Protein 1UXO (pdb70)

Organism: Bacillus subtilis (strain 168) (NCBI:txid224308)

Radius of gyration: 14.79 Å; Cα contacts (8 Å, |Δi|>4): 360; chains: 1; bounding box: 36×36×36 Å

Foldseek 3Di:
DAEEEEEEAAPDFCVWFQNVVLQVVCVVVVHHYYYDGPPSNDDDLVVLLVSVVVCLVVFAQRYEYEYADLVQLSVLVNLQPRDYPFAHLAYEYELHAQAAFVVPNNRVSRPDDGPLVSLLRRYVAYEYEYECQAPGRHPVRRVVVCVSNVHHYHYDDHCHRSTVVVVRNHDVVVNVSVVVSVVD

Structure (mmCIF, N/CA/C/O backbone):
data_1UXO
#
_entry.id   1UXO
#
_cell.length_a   36.128
_cell.length_b   53.971
_cell.length_c   93.151
_cell.angle_alpha   90.00
_cell.angle_beta   90.00
_cell.angle_gamma   90.00
#
_symmetry.space_group_name_H-M   'P 21 21 21'
#
loop_
_entity.id
_entity.type
_entity.pdbx_description
1 polymer 'Putative hydrolase YdeN'
2 water water
#
loop_
_atom_site.group_PDB
_atom_site.id
_atom_site.type_symbol
_atom_site.label_atom_id
_atom_site.label_alt_id
_atom_site.label_comp_id
_atom_site.label_asym_id
_atom_site.label_entity_id
_atom_site.label_seq_id
_atom_site.pdbx_PDB_ins_code
_atom_site.Cartn_x
_atom_site.Cartn_y
_atom_site.Cartn_z
_atom_site.occupancy
_atom_site.B_iso_or_equiv
_atom_site.auth_seq_id
_atom_site.auth_comp_id
_atom_site.auth_asym_id
_atom_site.auth_atom_id
_atom_site.pdbx_PDB_model_num
ATOM 1 N N . THR A 1 4 ? -6.320 12.997 3.283 1.00 22.20 2 THR A N 1
ATOM 2 C CA . THR A 1 4 ? -7.440 13.571 4.090 1.00 21.86 2 THR A CA 1
ATOM 3 C C . THR A 1 4 ? -7.018 15.001 4.576 1.00 20.67 2 THR A C 1
ATOM 4 O O . THR A 1 4 ? -5.950 15.209 5.188 1.00 20.21 2 THR A O 1
ATOM 8 N N . LYS A 1 5 ? -7.833 15.985 4.253 1.00 18.41 3 LYS A N 1
ATOM 9 C CA . LYS A 1 5 ? -7.575 17.332 4.755 1.00 17.44 3 LYS A CA 1
ATOM 10 C C . LYS A 1 5 ? -7.602 17.438 6.275 1.00 14.85 3 LYS A C 1
ATOM 11 O O . LYS A 1 5 ? -8.385 16.800 6.964 1.00 13.71 3 LYS A O 1
ATOM 17 N N . GLN A 1 6 ? -6.756 18.321 6.776 1.00 13.40 4 GLN A N 1
ATOM 18 C CA . GLN A 1 6 ? -6.672 18.617 8.168 1.00 12.31 4 GLN A CA 1
ATOM 19 C C . GLN A 1 6 ? -6.373 20.094 8.288 1.00 11.13 4 GLN A C 1
ATOM 20 O O . GLN A 1 6 ? -5.475 20.606 7.630 1.00 9.54 4 GLN A O 1
ATOM 26 N N . VAL A 1 7 ? -7.105 20.788 9.147 1.00 9.53 5 VAL A N 1
ATOM 27 C CA . VAL A 1 7 ? -6.859 22.211 9.334 1.00 10.22 5 VAL A CA 1
ATOM 28 C C . VAL A 1 7 ? -6.520 22.360 10.797 1.00 9.66 5 VAL A C 1
ATOM 29 O O . VAL A 1 7 ? -7.255 21.827 11.651 1.00 10.93 5 VAL A O 1
ATOM 33 N N . TYR A 1 8 ? -5.430 23.034 11.102 1.00 8.33 6 TYR A N 1
ATOM 34 C CA . TYR A 1 8 ? -5.091 23.375 12.487 1.00 8.61 6 TYR A CA 1
ATOM 35 C C . TYR A 1 8 ? -5.299 24.867 12.693 1.00 8.36 6 TYR A C 1
ATOM 36 O O . TYR A 1 8 ? -4.948 25.672 11.816 1.00 10.25 6 TYR A O 1
ATOM 45 N N . ILE A 1 9 ? -5.842 25.241 13.839 1.00 8.43 7 ILE A N 1
ATOM 46 C CA . ILE A 1 9 ? -6.123 26.642 14.147 1.00 8.20 7 ILE A CA 1
ATOM 47 C C . ILE A 1 9 ? -5.331 27.023 15.390 1.00 8.76 7 ILE A C 1
ATOM 48 O O . ILE A 1 9 ? -5.434 26.342 16.436 1.00 8.55 7 ILE A O 1
ATOM 53 N N . ILE A 1 10 ? -4.548 28.096 15.286 1.00 8.19 8 ILE A N 1
ATOM 54 C CA . ILE A 1 10 ? -3.613 28.492 16.360 1.00 9.13 8 ILE A CA 1
ATOM 55 C C . ILE A 1 10 ? -3.856 29.946 16.787 1.00 9.26 8 ILE A C 1
ATOM 56 O O . ILE A 1 10 ? -3.780 30.892 15.985 1.00 9.75 8 ILE A O 1
ATOM 61 N N . HIS A 1 11 ? -4.092 30.120 18.080 1.00 9.78 9 HIS A N 1
ATOM 62 C CA . HIS A 1 11 ? -4.457 31.399 18.673 1.00 9.31 9 HIS A CA 1
ATOM 63 C C . HIS A 1 11 ? -3.243 32.246 19.036 1.00 10.01 9 HIS A C 1
ATOM 64 O O . HIS A 1 11 ? -2.119 31.858 18.825 1.00 10.83 9 HIS A O 1
ATOM 71 N N . GLY A 1 12 ? -3.500 33.428 19.581 1.00 10.78 10 GLY A N 1
ATOM 72 C CA . GLY A 1 12 ? -2.462 34.389 19.945 1.00 10.78 10 GLY A CA 1
ATOM 73 C C . GLY A 1 12 ? -2.321 34.550 21.450 1.00 10.51 10 GLY A C 1
ATOM 74 O O . GLY A 1 12 ? -2.722 33.686 22.255 1.00 10.28 10 GLY A O 1
ATOM 75 N N . TYR A 1 13 ? -1.727 35.678 21.817 1.00 11.63 11 TYR A N 1
ATOM 76 C CA . TYR A 1 13 ? -1.558 36.122 23.216 1.00 10.93 11 TYR A CA 1
ATOM 77 C C . TYR A 1 13 ? -2.898 36.254 23.964 1.00 11.87 11 TYR A C 1
ATOM 78 O O . TYR A 1 13 ? -3.899 36.800 23.445 1.00 11.49 11 TYR A O 1
ATOM 87 N N . ARG A 1 14 ? -2.926 35.709 25.168 1.00 12.76 12 ARG A N 1
ATOM 88 C CA . ARG A 1 14 ? -4.040 35.827 26.063 1.00 14.84 12 ARG A CA 1
ATOM 89 C C . ARG A 1 14 ? -5.275 35.277 25.450 1.00 15.16 12 ARG A C 1
ATOM 90 O O . ARG A 1 14 ? -6.322 35.949 25.477 1.00 17.02 12 ARG A O 1
ATOM 98 N N . ALA A 1 15 ? -5.158 34.137 24.793 1.00 13.35 13 ALA A N 1
ATOM 99 C CA . ALA A 1 15 ? -6.303 33.500 24.218 1.00 12.10 13 ALA A CA 1
ATOM 100 C C . ALA A 1 15 ? -6.160 32.000 24.399 1.00 11.87 13 ALA A C 1
ATOM 101 O O . ALA A 1 15 ? -5.082 31.528 24.700 1.00 11.05 13 ALA A O 1
ATOM 103 N N . SER A 1 16 ? -7.259 31.281 24.161 1.00 11.82 14 SER A N 1
ATOM 104 C CA . SER A 1 16 ? -7.295 29.824 24.069 1.00 12.45 14 SER A CA 1
ATOM 105 C C . SER A 1 16 ? -8.309 29.406 23.012 1.00 12.27 14 SER A C 1
ATOM 106 O O . SER A 1 16 ? -8.948 30.244 22.345 1.00 11.84 14 SER A O 1
ATOM 109 N N . SER A 1 17 ? -8.484 28.097 22.883 1.00 11.91 15 SER A N 1
ATOM 110 C CA . SER A 1 17 ? -9.274 27.509 21.819 1.00 11.99 15 SER A CA 1
ATOM 111 C C . SER A 1 17 ? -10.737 27.897 21.891 1.00 12.49 15 SER A C 1
ATOM 112 O O . SER A 1 17 ? -11.467 27.722 20.916 1.00 12.81 15 SER A O 1
ATOM 115 N N . THR A 1 18 ? -11.188 28.464 23.019 1.00 13.09 16 THR A N 1
ATOM 116 C CA . THR A 1 18 ? -12.592 28.785 23.147 1.00 13.29 16 THR A CA 1
ATOM 117 C C . THR A 1 18 ? -12.915 30.220 22.747 1.00 12.81 16 THR A C 1
ATOM 118 O O . THR A 1 18 ? -14.108 30.588 22.698 1.00 13.26 16 THR A O 1
ATOM 122 N N . ASN A 1 19 ? -11.886 31.032 22.504 1.00 11.88 17 ASN A N 1
ATOM 123 C CA . ASN A 1 19 ? -12.040 32.467 22.255 1.00 11.83 17 ASN A CA 1
ATOM 124 C C . ASN A 1 19 ? -12.279 32.809 20.768 1.00 11.36 17 ASN A C 1
ATOM 125 O O . ASN A 1 19 ? -12.015 32.005 19.847 1.00 10.07 17 ASN A O 1
ATOM 130 N N . HIS A 1 20 ? -12.774 34.017 20.561 1.00 10.56 18 HIS A N 1
ATOM 131 C CA . HIS A 1 20 ? -12.831 34.647 19.236 1.00 9.94 18 HIS A CA 1
ATOM 132 C C . HIS A 1 20 ? -13.653 33.791 18.254 1.00 9.16 18 HIS A C 1
ATOM 133 O O . HIS A 1 20 ? -14.729 33.253 18.629 1.00 9.14 18 HIS A O 1
ATOM 140 N N . TRP A 1 21 ? -13.130 33.625 17.061 1.00 8.71 19 TRP A N 1
ATOM 141 C CA . TRP A 1 21 ? -13.821 32.974 15.935 1.00 8.52 19 TRP A CA 1
ATOM 142 C C . TRP A 1 21 ? -13.404 31.500 15.723 1.00 8.64 19 TRP A C 1
ATOM 143 O O . TRP A 1 21 ? -13.829 30.874 14.741 1.00 9.04 19 TRP A O 1
ATOM 154 N N . PHE A 1 22 ? -12.591 30.940 16.626 1.00 8.88 20 PHE A N 1
ATOM 155 C CA . PHE A 1 22 ? -12.022 29.606 16.393 1.00 9.01 20 PHE A CA 1
ATOM 156 C C . PHE A 1 22 ? -13.106 28.506 16.453 1.00 9.00 20 PHE A C 1
ATOM 157 O O . PHE A 1 22 ? -13.157 27.641 15.584 1.00 9.71 20 PHE A O 1
ATOM 165 N N . PRO A 1 23 ? -13.950 28.508 17.477 1.00 10.02 21 PRO A N 1
ATOM 166 C CA . PRO A 1 23 ? -15.032 27.521 17.522 1.00 10.17 21 PRO A CA 1
ATOM 167 C C . PRO A 1 23 ? -15.916 27.666 16.317 1.00 9.21 21 PRO A C 1
ATOM 168 O O . PRO A 1 23 ? -16.189 26.625 15.710 1.00 9.35 21 PRO A O 1
ATOM 172 N N . TRP A 1 24 ? -16.285 28.893 15.939 1.00 8.51 22 TRP A N 1
ATOM 173 C CA . TRP A 1 24 ? -17.117 29.050 14.720 1.00 8.73 22 TRP A CA 1
ATOM 174 C C . TRP A 1 24 ? -16.443 28.405 13.485 1.00 8.83 22 TRP A C 1
ATOM 175 O O . TRP A 1 24 ? -17.088 27.703 12.682 1.00 7.48 22 TRP A O 1
ATOM 186 N N . LEU A 1 25 ? -15.163 28.685 13.311 1.00 9.18 23 LEU A N 1
ATOM 187 C CA . LEU A 1 25 ? -14.470 28.174 12.114 1.00 9.69 23 LEU A CA 1
ATOM 188 C C . LEU A 1 25 ? -14.400 26.642 12.119 1.00 9.08 23 LEU A C 1
ATOM 189 O O . LEU A 1 25 ? -14.677 25.998 11.100 1.00 8.49 23 LEU A O 1
ATOM 194 N N . LYS A 1 26 ? -14.043 26.043 13.250 1.00 8.56 24 LYS A N 1
ATOM 195 C CA . LYS A 1 26 ? -14.042 24.592 13.362 1.00 9.15 24 LYS A CA 1
ATOM 196 C C . LYS A 1 26 ? -15.382 23.965 12.974 1.00 9.11 24 LYS A C 1
ATOM 197 O O . LYS A 1 26 ? -15.413 23.022 12.149 1.00 9.54 24 LYS A O 1
ATOM 203 N N . LYS A 1 27 ? -16.472 24.473 13.549 1.00 9.32 25 LYS A N 1
ATOM 204 C CA . LYS A 1 27 ? -17.817 23.964 13.272 1.00 9.34 25 LYS A CA 1
ATOM 205 C C . LYS A 1 27 ? -18.276 24.227 11.827 1.00 8.66 25 LYS A C 1
ATOM 206 O O . LYS A 1 27 ? -18.946 23.379 11.223 1.00 8.55 25 LYS A O 1
ATOM 212 N N . ARG A 1 28 ? -17.864 25.350 11.235 1.00 8.40 26 ARG A N 1
ATOM 213 C CA . ARG A 1 28 ? -18.237 2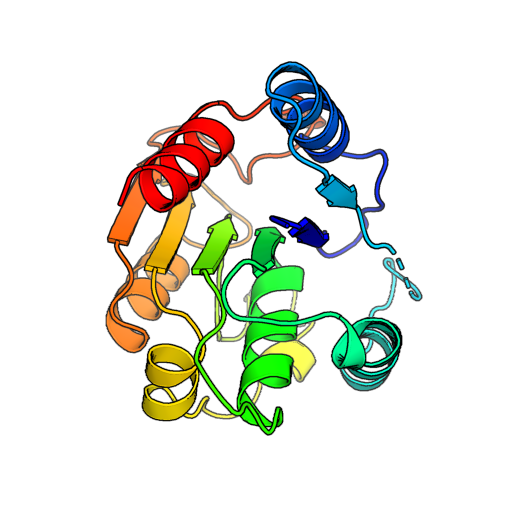5.666 9.848 1.00 8.34 26 ARG A CA 1
ATOM 214 C C . ARG A 1 28 ? -17.551 24.665 8.882 1.00 8.68 26 ARG A C 1
ATOM 215 O O . ARG A 1 28 ? -18.150 24.175 7.937 1.00 8.96 26 ARG A O 1
ATOM 223 N N . LEU A 1 29 ? -16.307 24.338 9.189 1.00 9.80 27 LEU A N 1
ATOM 224 C CA . LEU A 1 29 ? -15.560 23.347 8.436 1.00 9.59 27 LEU A CA 1
ATOM 225 C C . LEU A 1 29 ? -16.164 21.948 8.571 1.00 9.85 27 LEU A C 1
ATOM 226 O O . LEU A 1 29 ? -16.263 21.189 7.583 1.00 10.15 27 LEU A O 1
ATOM 231 N N . LEU A 1 30 ? -16.554 21.587 9.778 1.00 10.70 28 LEU A N 1
ATOM 232 C CA . LEU A 1 30 ? -17.217 20.321 10.052 1.00 11.87 28 LEU A CA 1
ATOM 233 C C . LEU A 1 30 ? -18.503 20.160 9.222 1.00 12.50 28 LEU A C 1
ATOM 234 O O . LEU A 1 30 ? -18.812 19.054 8.705 1.00 13.16 28 LEU A O 1
ATOM 239 N N . ALA A 1 31 ? -19.202 21.266 8.995 1.00 12.52 29 ALA A N 1
ATOM 240 C CA . ALA A 1 31 ? -20.415 21.245 8.152 1.00 13.36 29 ALA A CA 1
ATOM 241 C C . ALA A 1 31 ? -20.124 20.808 6.701 1.00 14.32 29 ALA A C 1
ATOM 242 O O . ALA A 1 31 ? -21.030 20.304 5.982 1.00 15.06 29 ALA A O 1
ATOM 244 N N . ASP A 1 32 ? -18.872 20.981 6.272 1.00 14.38 30 ASP A N 1
ATOM 245 C CA . ASP A 1 32 ? -18.398 20.460 4.996 1.00 15.18 30 ASP A CA 1
ATOM 246 C C . ASP A 1 32 ? -17.709 19.088 5.034 1.00 15.36 30 ASP A C 1
ATOM 247 O O . ASP A 1 32 ? -17.210 18.612 3.997 1.00 15.52 30 ASP A O 1
ATOM 252 N N . GLY A 1 33 ? -17.651 18.473 6.200 1.00 14.43 31 GLY A N 1
ATOM 253 C CA . GLY A 1 33 ? -16.917 17.237 6.384 1.00 15.03 31 GLY A CA 1
ATOM 254 C C . GLY A 1 33 ? -15.414 17.431 6.477 1.00 15.32 31 GLY A C 1
ATOM 255 O O . GLY A 1 33 ? -14.664 16.474 6.229 1.00 15.23 31 GLY A O 1
ATOM 256 N N . VAL A 1 34 ? -14.970 18.655 6.803 1.00 13.58 32 VAL A N 1
ATOM 257 C CA . VAL A 1 34 ? -13.534 18.933 6.960 1.00 13.88 32 VAL A CA 1
ATOM 258 C C . VAL A 1 34 ? -13.137 18.991 8.434 1.00 13.73 32 VAL A C 1
ATOM 259 O O . VAL A 1 34 ? -13.748 19.726 9.248 1.00 12.41 32 VAL A O 1
ATOM 263 N N . GLN A 1 35 ? -12.106 18.206 8.752 1.00 13.28 33 GLN A N 1
ATOM 264 C CA . GLN A 1 35 ? -11.603 18.052 10.088 1.00 13.80 33 GLN A CA 1
ATOM 265 C C . GLN A 1 35 ? -10.715 19.264 10.414 1.00 12.30 33 GLN A C 1
ATOM 266 O O . GLN A 1 35 ? -9.784 19.558 9.696 1.00 12.00 33 GLN A O 1
ATOM 272 N N . ALA A 1 36 ? -11.054 19.944 11.495 1.00 11.87 34 ALA A N 1
ATOM 273 C CA . ALA A 1 36 ? -10.308 21.094 12.035 1.00 11.28 34 ALA A CA 1
ATOM 274 C C . ALA A 1 36 ? -10.125 20.885 13.523 1.00 11.72 34 ALA A C 1
ATOM 275 O O . ALA A 1 36 ? -11.019 20.393 14.212 1.00 12.61 34 ALA A O 1
ATOM 277 N N . ASP A 1 37 ? -8.927 21.193 13.983 1.00 11.86 35 ASP A N 1
ATOM 278 C CA . ASP A 1 37 ? -8.540 21.107 15.395 1.00 12.36 35 ASP A CA 1
ATOM 279 C C . ASP A 1 37 ? -7.909 22.424 15.830 1.00 11.32 35 ASP A C 1
ATOM 280 O O . ASP A 1 37 ? -6.997 22.913 15.193 1.00 11.99 35 ASP A O 1
ATOM 285 N N . ILE A 1 38 ? -8.473 23.027 16.874 1.00 10.68 36 ILE A N 1
ATOM 286 C CA . ILE A 1 38 ? -7.944 24.212 17.464 1.00 9.62 36 ILE A CA 1
ATOM 287 C C . ILE A 1 38 ? -6.876 23.832 18.492 1.00 10.64 36 ILE A C 1
ATOM 288 O O . ILE A 1 38 ? -7.170 23.121 19.456 1.00 12.81 36 ILE A O 1
ATOM 293 N N . LEU A 1 39 ? -5.672 24.341 18.314 1.00 10.93 37 LEU A N 1
ATOM 294 C CA . LEU A 1 39 ? -4.560 23.975 19.173 1.00 11.79 37 LEU A CA 1
ATOM 295 C C . LEU A 1 39 ? -4.381 25.015 20.248 1.00 13.11 37 LEU A C 1
ATOM 296 O O . LEU A 1 39 ? -4.197 26.216 19.925 1.00 18.97 37 LEU A O 1
ATOM 301 N N . ASN A 1 40 ? -4.232 24.585 21.479 1.00 10.40 38 ASN A N 1
ATOM 302 C CA . ASN A 1 40 ? -3.892 25.482 22.555 1.00 10.48 38 ASN A CA 1
ATOM 303 C C . ASN A 1 40 ? -2.392 25.529 22.739 1.00 11.34 38 ASN A C 1
ATOM 304 O O . ASN A 1 40 ? -1.704 24.495 22.645 1.00 11.20 38 ASN A O 1
ATOM 317 N N . PRO A 1 42 ? 0.918 26.689 25.332 1.00 12.93 40 PRO A N 1
ATOM 318 C CA . PRO A 1 42 ? 1.190 26.833 26.774 1.00 1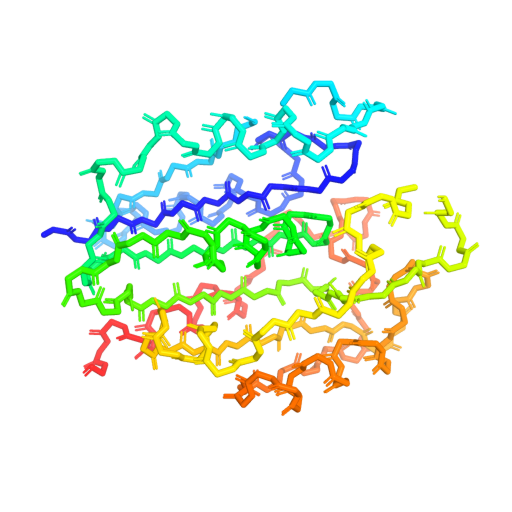4.06 40 PRO A CA 1
ATOM 319 C C . PRO A 1 42 ? 1.341 28.279 27.227 1.00 14.60 40 PRO A C 1
ATOM 320 O O . PRO A 1 42 ? 1.880 29.111 26.545 1.00 13.49 40 PRO A O 1
ATOM 324 N N . ASN A 1 43 ? 0.884 28.517 28.448 1.00 14.73 41 ASN A N 1
ATOM 325 C CA . ASN A 1 43 ? 1.067 29.768 29.143 1.00 15.23 41 ASN A CA 1
ATOM 326 C C . ASN A 1 43 ? 0.698 30.975 28.285 1.00 14.09 41 ASN A C 1
ATOM 327 O O . ASN A 1 43 ? 1.536 31.797 28.010 1.00 13.94 41 ASN A O 1
ATOM 335 N N . PRO A 1 44 ? -0.555 31.072 27.831 1.00 13.32 42 PRO A N 1
ATOM 336 C CA . PRO A 1 44 ? -0.948 32.143 26.910 1.00 13.61 42 PRO A CA 1
ATOM 337 C C . PRO A 1 44 ? -0.816 33.549 27.543 1.00 14.88 42 PRO A C 1
ATOM 338 O O . PRO A 1 44 ? -0.695 34.533 26.818 1.00 13.99 42 PRO A O 1
ATOM 342 N N . LEU A 1 45 ? -0.778 33.648 28.874 1.00 15.67 43 LEU A N 1
ATOM 343 C CA . LEU A 1 45 ? -0.534 34.977 29.502 1.00 17.97 43 LEU A CA 1
ATOM 344 C C . LEU A 1 45 ? 0.932 35.429 29.568 1.00 17.52 43 LEU A C 1
ATOM 345 O O . LEU A 1 45 ? 1.203 36.632 29.711 1.00 17.69 43 LEU A O 1
ATOM 350 N N . GLN A 1 46 ? 1.864 34.484 29.488 1.00 17.24 44 GLN A N 1
ATOM 351 C CA . GLN A 1 46 ? 3.301 34.766 29.419 1.00 18.33 44 GLN A CA 1
ATOM 352 C C . GLN A 1 46 ? 3.962 33.801 28.455 1.00 16.91 44 GLN A C 1
ATOM 353 O O . GLN A 1 46 ? 4.734 32.879 28.828 1.00 15.77 44 GLN A O 1
ATOM 359 N N . PRO A 1 47 ? 3.653 33.975 27.188 1.00 15.13 45 PRO A N 1
ATOM 360 C CA . PRO A 1 47 ? 4.104 33.009 26.194 1.00 15.37 45 PRO A CA 1
ATOM 361 C C . PRO A 1 47 ? 5.599 33.083 25.889 1.00 14.71 45 PRO A C 1
ATOM 362 O O . PRO A 1 47 ? 6.165 34.158 25.913 1.00 13.43 45 PRO A O 1
ATOM 366 N N . ARG A 1 48 ? 6.175 31.928 25.586 1.00 14.12 46 ARG A N 1
ATOM 367 C CA . ARG A 1 48 ? 7.604 31.748 25.311 1.00 14.56 46 ARG A CA 1
ATOM 368 C C . ARG A 1 48 ? 7.659 30.984 24.005 1.00 13.38 46 ARG A C 1
ATOM 369 O O . ARG A 1 48 ? 7.009 29.977 23.868 1.00 12.74 46 ARG A O 1
ATOM 377 N N . LEU A 1 49 ? 8.408 31.525 23.056 1.00 12.86 47 LEU A N 1
ATOM 378 C CA . LEU A 1 49 ? 8.531 30.938 21.721 1.00 13.03 47 LEU A CA 1
ATOM 379 C C . LEU A 1 49 ? 8.945 29.491 21.749 1.00 12.59 47 LEU A C 1
ATOM 380 O O . LEU A 1 49 ? 8.363 28.666 21.018 1.00 11.67 47 LEU A O 1
ATOM 385 N N . GLU A 1 50 ? 9.981 29.171 22.526 1.00 13.37 48 GLU A N 1
ATOM 386 C CA . GLU A 1 50 ? 10.439 27.771 22.538 1.00 14.77 48 GLU A CA 1
ATOM 387 C C . GLU A 1 50 ? 9.358 26.783 22.973 1.00 13.20 48 GLU A C 1
ATOM 388 O O . GLU A 1 50 ? 9.262 25.740 22.420 1.00 12.59 48 GLU A O 1
ATOM 394 N N . ASP A 1 51 ? 8.519 27.168 23.925 1.00 12.51 49 ASP A N 1
ATOM 395 C CA . ASP A 1 51 ? 7.441 26.293 24.394 1.00 12.24 49 ASP A CA 1
ATOM 396 C C . ASP A 1 51 ? 6.319 26.206 23.352 1.00 10.95 49 ASP A C 1
ATOM 397 O O . ASP A 1 51 ? 5.783 25.162 23.148 1.00 9.72 49 ASP A O 1
ATOM 402 N N . TRP A 1 52 ? 6.018 27.303 22.654 1.00 9.39 50 TRP A N 1
ATOM 403 C CA . TRP A 1 52 ? 5.006 27.262 21.591 1.00 9.10 50 TRP A CA 1
ATOM 404 C C . TRP A 1 52 ? 5.527 26.322 20.447 1.00 8.94 50 TRP A C 1
ATOM 405 O O . TRP A 1 52 ? 4.751 25.464 19.916 1.00 8.80 50 TRP A O 1
ATOM 416 N N . LEU A 1 53 ? 6.799 26.485 20.050 1.00 9.51 51 LEU A N 1
ATOM 417 C CA . LEU A 1 53 ? 7.379 25.583 19.046 1.00 10.14 51 LEU A CA 1
ATOM 418 C C . LEU A 1 53 ? 7.385 24.106 19.466 1.00 10.30 51 LEU A C 1
ATOM 419 O O . LEU A 1 53 ? 7.096 23.233 18.648 1.00 9.81 51 LEU A O 1
ATOM 424 N N . ASP A 1 54 ? 7.701 23.838 20.719 1.00 11.39 52 ASP A N 1
ATOM 425 C CA . ASP A 1 54 ? 7.649 22.447 21.260 1.00 11.87 52 ASP A CA 1
ATOM 426 C C . ASP A 1 54 ? 6.232 21.882 21.198 1.00 11.72 52 ASP A C 1
ATOM 427 O O . ASP A 1 54 ? 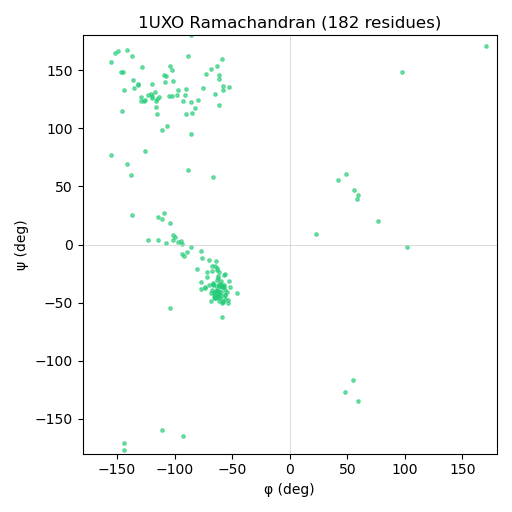6.052 20.747 20.813 1.00 11.90 52 ASP A O 1
ATOM 432 N N . THR A 1 55 ? 5.203 22.690 21.504 1.00 10.23 53 THR A N 1
ATOM 433 C CA . THR A 1 55 ? 3.832 22.232 21.355 1.00 10.33 53 THR A CA 1
ATOM 434 C C . THR A 1 55 ? 3.479 21.950 19.906 1.00 10.46 53 THR A C 1
ATOM 435 O O . THR A 1 55 ? 2.890 20.899 19.581 1.00 10.51 53 THR A O 1
ATOM 439 N N . LEU A 1 56 ? 3.833 22.860 18.988 1.00 9.77 54 LEU A N 1
ATOM 440 C CA . LEU A 1 56 ? 3.545 22.571 17.606 1.00 10.39 54 LEU A CA 1
ATOM 441 C C . LEU A 1 56 ? 4.204 21.247 17.140 1.00 10.58 54 LEU A C 1
ATOM 442 O O . LEU A 1 56 ? 3.652 20.509 16.326 1.00 9.88 54 LEU A O 1
ATOM 447 N N . SER A 1 57 ? 5.403 20.977 17.643 1.00 11.72 55 SER A N 1
ATOM 448 C CA . SER A 1 57 ? 6.163 19.814 17.232 1.00 12.79 55 SER A CA 1
ATOM 449 C C . SER A 1 57 ? 5.462 18.501 17.639 1.00 12.96 55 SER A C 1
ATOM 450 O O . SER A 1 57 ? 5.699 17.478 17.005 1.00 13.26 55 SER A O 1
ATOM 454 N N . LEU A 1 58 ? 4.525 18.560 18.583 1.00 12.75 56 LEU A N 1
ATOM 455 C CA . LEU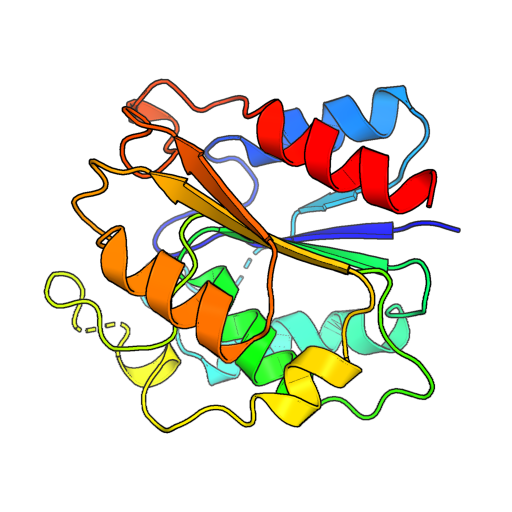 A 1 58 ? 3.732 17.371 18.977 1.00 13.10 56 LEU A CA 1
ATOM 456 C C . LEU A 1 58 ? 2.880 16.845 17.828 1.00 14.30 56 LEU A C 1
ATOM 457 O O . LEU A 1 58 ? 2.493 15.672 17.861 1.00 14.35 56 LEU A O 1
ATOM 462 N N . TYR A 1 59 ? 2.608 17.727 16.842 1.00 14.37 57 TYR A N 1
ATOM 463 C CA . TYR A 1 59 ? 1.729 17.468 15.696 1.00 14.94 57 TYR A CA 1
ATOM 464 C C . TYR A 1 59 ? 2.491 17.285 14.368 1.00 16.19 57 TYR A C 1
ATOM 465 O O . TYR A 1 59 ? 1.905 17.057 13.329 1.00 14.42 57 TYR A O 1
ATOM 474 N N . GLN A 1 60 ? 3.810 17.360 14.452 1.00 17.84 58 GLN A N 1
ATOM 475 C CA . GLN A 1 60 ? 4.674 17.525 13.309 1.00 20.60 58 GLN A CA 1
ATOM 476 C C . GLN A 1 60 ? 4.534 16.351 12.331 1.00 21.28 58 GLN A C 1
ATOM 477 O O . GLN A 1 60 ? 4.553 16.506 11.087 1.00 19.99 58 GLN A O 1
ATOM 487 N N . HIS A 1 61 ? 4.337 15.177 12.894 1.00 22.99 59 HIS A N 1
ATOM 488 C CA . HIS A 1 61 ? 4.237 13.953 12.081 1.00 24.42 59 HIS A CA 1
ATOM 489 C C . HIS A 1 61 ? 2.947 13.889 11.267 1.00 23.83 59 HIS A C 1
ATOM 490 O O . HIS A 1 61 ? 2.823 13.065 10.367 1.00 24.19 59 HIS A O 1
ATOM 497 N N . THR A 1 62 ? 1.964 14.750 11.569 1.00 22.29 60 THR A N 1
ATOM 498 C CA . THR A 1 62 ? 0.695 14.772 10.846 1.00 21.55 60 THR A CA 1
ATOM 499 C C . THR A 1 62 ? 0.667 15.779 9.687 1.00 21.56 60 THR A C 1
ATOM 500 O O . THR A 1 62 ? -0.351 15.904 9.033 1.00 23.72 60 THR A O 1
ATOM 504 N N . LEU A 1 63 ? 1.744 16.515 9.441 1.00 20.05 61 LEU A N 1
ATOM 505 C CA . LEU A 1 63 ? 1.672 17.637 8.519 1.00 20.06 61 LEU A CA 1
ATOM 506 C C . LEU A 1 63 ? 2.048 17.174 7.144 1.00 20.31 61 LEU A C 1
ATOM 507 O O . LEU A 1 63 ? 3.153 16.657 6.945 1.00 22.39 61 LEU A O 1
ATOM 512 N N . HIS A 1 64 ? 1.159 17.392 6.190 1.00 18.84 62 HIS A N 1
ATOM 513 C CA . HIS A 1 64 ? 1.336 16.876 4.870 1.00 18.95 62 HIS A CA 1
ATOM 514 C C . HIS A 1 64 ? 0.795 17.910 3.872 1.00 17.28 62 HIS A C 1
ATOM 515 O O . HIS A 1 64 ? 0.398 19.009 4.267 1.00 14.10 62 HIS A O 1
ATOM 522 N N . GLU A 1 65 ? 0.709 17.514 2.592 1.00 16.35 63 GLU A N 1
ATOM 523 C CA . GLU A 1 65 ? 0.297 18.362 1.479 1.00 15.72 63 GLU A CA 1
ATOM 524 C C . GLU A 1 65 ? -1.169 18.762 1.556 1.00 14.17 63 GLU A C 1
ATOM 525 O O . GLU A 1 65 ? -1.594 19.669 0.874 1.00 13.91 63 GLU A O 1
ATOM 536 N N . ASN A 1 66 ? -1.958 18.040 2.337 1.00 13.13 64 ASN A N 1
ATOM 537 C CA . ASN A 1 66 ? -3.351 18.452 2.571 1.00 14.84 64 ASN A CA 1
ATOM 538 C C . ASN A 1 66 ? -3.614 18.978 3.995 1.00 13.53 64 ASN A C 1
ATOM 539 O O . ASN A 1 66 ? -4.764 18.971 4.472 1.00 14.13 64 ASN A O 1
ATOM 544 N N . THR A 1 67 ? -2.563 19.510 4.615 1.00 11.26 65 THR A N 1
ATOM 545 C CA . THR A 1 67 ? -2.670 20.200 5.915 1.00 11.87 65 THR A CA 1
ATOM 546 C C . THR A 1 67 ? -2.647 21.683 5.716 1.00 11.13 65 THR A C 1
ATOM 547 O O . THR A 1 67 ? -1.820 22.204 4.936 1.00 9.56 65 THR A O 1
ATOM 551 N N . TYR A 1 68 ? -3.481 22.383 6.503 1.00 10.43 66 TYR A N 1
ATOM 552 C CA . TYR A 1 68 ? -3.589 23.834 6.430 1.00 10.56 66 TYR A CA 1
ATOM 553 C C . TYR A 1 68 ? -3.525 24.434 7.806 1.00 9.58 66 TYR A C 1
ATOM 554 O O . TYR A 1 68 ? -4.118 23.904 8.759 1.00 10.85 66 TYR A O 1
ATOM 563 N N . LEU A 1 69 ? -2.784 25.514 7.942 1.00 9.22 67 LEU A N 1
ATOM 564 C CA . LEU A 1 69 ? -2.621 26.173 9.223 1.00 8.97 67 LEU A CA 1
ATOM 565 C C . LEU A 1 69 ? -3.238 27.577 9.168 1.00 9.57 67 LEU A C 1
ATOM 566 O O . LEU A 1 69 ? -2.872 28.399 8.312 1.00 10.43 67 LEU A O 1
ATOM 571 N N . VAL A 1 70 ? -4.134 27.850 10.095 1.00 8.09 68 VAL A N 1
ATOM 572 C CA . VAL A 1 70 ? -4.776 29.141 10.244 1.00 8.20 68 VAL A CA 1
ATOM 573 C C . VAL A 1 70 ? -4.335 29.665 11.602 1.00 8.15 68 VAL A C 1
ATOM 574 O O . VAL A 1 70 ? -4.569 29.029 12.619 1.00 8.04 68 VAL A O 1
ATOM 578 N N . ALA A 1 71 ? -3.737 30.830 11.620 1.00 7.98 69 ALA A N 1
ATOM 579 C CA . ALA A 1 71 ? -3.216 31.395 12.863 1.00 7.47 69 ALA A CA 1
ATOM 580 C C . ALA A 1 71 ? -3.717 32.800 13.063 1.00 8.33 69 ALA A C 1
ATOM 581 O O . ALA A 1 71 ? -4.007 33.495 12.074 1.00 7.47 69 ALA A O 1
ATOM 583 N N . HIS A 1 72 ? -3.795 33.209 14.346 1.00 7.81 70 HIS A N 1
ATOM 584 C CA . HIS A 1 72 ? -4.188 34.527 14.707 1.00 8.90 70 HIS A CA 1
ATOM 585 C C . HIS A 1 72 ? -3.114 35.213 15.549 1.00 8.06 70 HIS A C 1
ATOM 586 O O . HIS A 1 72 ? -2.568 34.631 16.507 1.00 8.29 70 HIS A O 1
ATOM 593 N N . SER A 1 73 ? -2.763 36.406 15.104 1.00 7.72 71 SER A N 1
ATOM 594 C CA . SER A 1 73 ? -1.889 37.319 15.829 1.00 9.06 71 SER A CA 1
ATOM 595 C C . SER A 1 73 ? -0.544 36.646 16.182 1.00 8.79 71 SER A C 1
ATOM 596 O O . SER A 1 73 ? 0.182 36.193 15.256 1.00 8.67 71 SER A O 1
ATOM 599 N N . LEU A 1 74 ? -0.244 36.487 17.475 1.00 7.91 72 LEU A N 1
ATOM 600 C CA . LEU A 1 74 ? 1.041 35.845 17.901 1.00 7.94 72 LEU A CA 1
ATOM 601 C C . LEU A 1 74 ? 1.255 34.446 17.363 1.00 7.13 72 LEU A C 1
ATOM 602 O O . LEU A 1 74 ? 2.402 34.021 17.141 1.00 6.70 72 LEU A O 1
ATOM 607 N N . GLY A 1 75 ? 0.181 33.723 17.065 1.00 7.31 73 GLY A N 1
ATOM 608 C CA . GLY A 1 75 ? 0.343 32.408 16.453 1.00 7.56 73 GLY A CA 1
ATOM 609 C C . GLY A 1 75 ? 1.019 32.448 15.103 1.00 7.82 73 GLY A C 1
ATOM 610 O O . GLY A 1 75 ? 1.595 31.457 14.658 1.00 8.71 73 GLY A O 1
ATOM 611 N N . CYS A 1 76 ? 0.865 33.574 14.421 1.00 7.45 74 CYS A N 1
ATOM 612 C CA . CYS A 1 76 ? 1.503 33.795 13.116 1.00 7.78 74 CYS A CA 1
ATOM 613 C C . CYS A 1 76 ? 3.036 33.688 13.141 1.00 7.49 74 CYS A C 1
ATOM 614 O O . CYS A 1 76 ? 3.571 32.808 12.435 1.00 6.61 74 CYS A O 1
ATOM 617 N N . PRO A 1 77 ? 3.755 34.547 13.887 1.00 8.17 75 PRO A N 1
ATOM 618 C CA . PRO A 1 77 ? 5.207 34.414 13.903 1.00 8.17 75 PRO A CA 1
ATOM 619 C C . PRO A 1 77 ? 5.652 33.073 14.476 1.00 8.38 75 PRO A 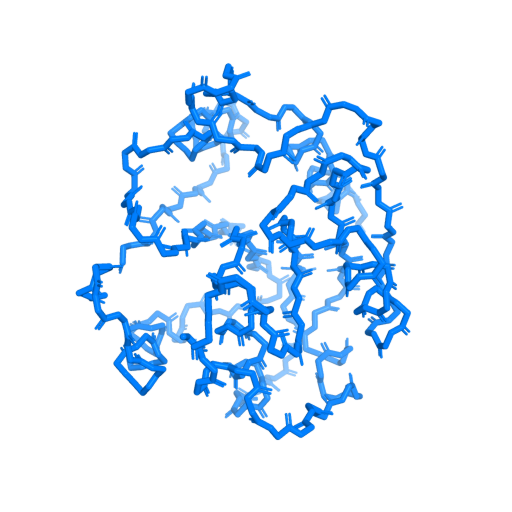C 1
ATOM 620 O O . PRO A 1 77 ? 6.683 32.523 14.082 1.00 8.66 75 PRO A O 1
ATOM 624 N N . ALA A 1 78 ? 4.853 32.507 15.363 1.00 8.52 76 ALA A N 1
ATOM 625 C CA . ALA A 1 78 ? 5.149 31.200 15.858 1.00 8.88 76 ALA A CA 1
ATOM 626 C C . ALA A 1 78 ? 5.159 30.122 14.778 1.00 8.43 76 ALA A C 1
ATOM 627 O O . ALA A 1 78 ? 6.130 29.377 14.650 1.00 8.20 76 ALA A O 1
ATOM 629 N N . ILE A 1 79 ? 4.134 30.088 13.960 1.00 8.57 77 ILE A N 1
ATOM 630 C CA . ILE A 1 79 ? 4.115 29.056 12.918 1.00 9.78 77 ILE A CA 1
ATOM 631 C C . ILE A 1 79 ? 5.171 29.396 11.827 1.00 9.56 77 ILE A C 1
ATOM 632 O O . ILE A 1 79 ? 5.702 28.494 11.213 1.00 9.67 77 ILE A O 1
ATOM 637 N N . LEU A 1 80 ? 5.503 30.680 11.620 1.00 9.25 78 LEU A N 1
ATOM 638 C CA . LEU A 1 80 ? 6.575 31.040 10.670 1.00 10.74 78 LEU A CA 1
ATOM 639 C C . LEU A 1 80 ? 7.934 30.477 11.147 1.00 10.63 78 LEU A C 1
ATOM 640 O O . LEU A 1 80 ? 8.718 29.882 10.358 1.00 10.87 78 LEU A O 1
ATOM 645 N N . ARG A 1 81 ? 8.220 30.641 12.429 1.00 10.21 79 ARG A N 1
ATOM 646 C CA . ARG A 1 81 ? 9.430 30.061 12.985 1.00 9.19 79 ARG A CA 1
ATOM 647 C C . ARG A 1 81 ? 9.415 28.548 12.908 1.00 9.17 79 ARG A C 1
ATOM 648 O O . ARG A 1 81 ? 10.449 27.923 12.668 1.00 9.14 79 ARG A O 1
ATOM 656 N N . PHE A 1 82 ? 8.257 27.947 13.169 1.00 9.00 80 PHE A N 1
ATOM 657 C CA . PHE A 1 82 ? 8.085 26.500 13.052 1.00 9.69 80 PHE A CA 1
ATOM 658 C C . PHE A 1 82 ? 8.404 26.010 11.662 1.00 10.08 80 PHE A C 1
ATOM 659 O O . PHE A 1 82 ? 9.153 25.023 11.484 1.00 10.17 80 PHE A O 1
ATOM 667 N N . LEU A 1 83 ? 7.854 26.660 10.640 1.00 10.24 81 LEU A N 1
ATOM 668 C CA . LEU A 1 83 ? 8.089 26.219 9.254 1.00 11.02 81 LEU A CA 1
ATOM 669 C C . LEU A 1 83 ? 9.529 26.401 8.864 1.00 11.70 81 LEU A C 1
ATOM 670 O O . LEU A 1 83 ? 10.041 25.602 8.078 1.00 10.26 81 LEU A O 1
ATOM 675 N N . GLU A 1 84 ? 10.212 27.431 9.390 1.00 12.19 82 GLU A N 1
ATOM 676 C CA . GLU A 1 84 ? 11.634 27.612 9.047 1.00 14.04 82 GLU A CA 1
ATOM 677 C C . GLU A 1 84 ? 12.457 26.408 9.390 1.00 13.75 82 GLU A C 1
ATOM 678 O O . GLU A 1 84 ? 13.392 26.087 8.671 1.00 13.88 82 GLU A O 1
ATOM 684 N N . HIS A 1 85 ? 12.139 25.750 10.497 1.00 13.40 83 HIS A N 1
ATOM 685 C CA . HIS A 1 85 ? 12.961 24.650 10.969 1.00 14.40 83 HIS A CA 1
ATOM 686 C C . HIS A 1 85 ? 12.390 23.254 10.650 1.00 14.27 83 HIS A C 1
ATOM 687 O O . HIS A 1 85 ? 12.945 22.260 11.063 1.00 14.24 83 HIS A O 1
ATOM 694 N N . LEU A 1 86 ? 11.326 23.208 9.849 1.00 14.68 84 LEU A N 1
ATOM 695 C CA . LEU A 1 86 ? 10.671 21.944 9.523 1.00 15.57 84 LEU A CA 1
ATOM 696 C C . LEU A 1 86 ? 11.264 21.325 8.252 1.00 14.96 84 LEU A C 1
ATOM 697 O O . LEU A 1 86 ? 11.370 21.978 7.225 1.00 12.87 84 LEU A O 1
ATOM 702 N N . GLN A 1 87 ? 11.656 20.055 8.335 1.00 17.15 85 GLN A N 1
ATOM 703 C CA . GLN A 1 87 ? 12.067 19.284 7.167 1.00 19.46 85 GLN A CA 1
ATOM 704 C C . GLN A 1 87 ? 10.822 18.708 6.538 1.00 20.24 85 GLN A C 1
ATOM 705 O O . GLN A 1 87 ? 10.127 17.877 7.159 1.00 22.17 85 GLN A O 1
ATOM 711 N N . LEU A 1 88 ? 10.500 19.168 5.348 1.00 19.43 86 LEU A N 1
ATOM 712 C CA . LEU A 1 88 ? 9.266 18.758 4.675 1.00 19.88 86 LEU A CA 1
ATOM 713 C C . LEU A 1 88 ? 9.603 18.094 3.369 1.00 20.48 86 LEU A C 1
ATOM 714 O O . LEU A 1 88 ? 10.472 18.566 2.629 1.00 20.47 86 LEU A O 1
ATOM 719 N N . ARG A 1 89 ? 8.912 17.006 3.075 1.00 21.33 87 ARG A N 1
ATOM 720 C CA . ARG A 1 89 ? 9.078 16.309 1.797 1.00 22.81 87 ARG A CA 1
ATOM 721 C C . ARG A 1 89 ? 8.357 17.076 0.696 1.00 22.99 87 ARG A C 1
ATOM 722 O O . ARG A 1 89 ? 8.734 17.049 -0.477 1.00 24.15 87 ARG A O 1
ATOM 730 N N . ALA A 1 90 ? 7.262 17.730 1.083 1.00 21.87 88 ALA A N 1
ATOM 731 C CA . ALA A 1 90 ? 6.572 18.632 0.180 1.00 20.52 88 ALA A CA 1
ATOM 732 C C . ALA A 1 90 ? 5.853 19.732 1.006 1.00 18.66 88 ALA A C 1
ATOM 733 O O . ALA A 1 90 ? 5.638 19.593 2.205 1.00 18.35 88 ALA A O 1
ATOM 735 N N . ALA A 1 91 ? 5.458 20.777 0.305 1.00 16.91 89 ALA A N 1
ATOM 736 C CA . ALA A 1 91 ? 4.826 21.954 0.919 1.00 15.51 89 ALA A CA 1
ATOM 737 C C . ALA A 1 91 ? 3.525 21.509 1.587 1.00 14.77 89 ALA A C 1
ATOM 738 O O . ALA A 1 91 ? 2.833 20.615 1.102 1.00 15.08 89 ALA A O 1
ATOM 740 N N . LEU A 1 92 ? 3.224 22.095 2.739 1.00 12.89 90 LEU A N 1
ATOM 741 C CA . LEU A 1 92 ? 1.872 22.060 3.266 1.00 12.21 90 LEU A CA 1
ATOM 742 C C . LEU A 1 92 ? 0.857 22.671 2.318 1.00 10.74 90 LEU A C 1
ATOM 743 O O . LEU A 1 92 ? 1.189 23.427 1.409 1.00 10.56 90 LEU A O 1
ATOM 748 N N . GLY A 1 93 ? -0.412 22.315 2.508 1.00 10.48 91 GLY A N 1
ATOM 749 C CA . GLY A 1 93 ? -1.479 22.836 1.695 1.00 10.10 91 GLY A CA 1
ATOM 750 C C . GLY A 1 93 ? -1.534 24.357 1.714 1.00 10.82 91 GLY A C 1
ATOM 751 O O . GLY A 1 93 ? -1.693 24.981 0.682 1.00 10.96 91 GLY A O 1
ATOM 752 N N . GLY A 1 94 ? -1.380 24.952 2.902 1.00 11.31 92 GLY A N 1
ATOM 753 C CA . GLY A 1 94 ? -1.393 26.393 2.987 1.00 11.63 92 GLY A CA 1
ATOM 754 C C . GLY A 1 94 ? -1.440 26.929 4.375 1.00 10.82 92 GLY A C 1
ATOM 755 O O . GLY A 1 94 ? -1.608 26.181 5.356 1.00 11.91 92 GLY A O 1
ATOM 756 N N . ILE A 1 95 ? -1.264 28.245 4.446 1.00 10.75 93 ILE A N 1
ATOM 757 C CA . ILE A 1 95 ? -1.314 29.011 5.696 1.00 9.64 93 ILE A CA 1
ATOM 758 C C . ILE A 1 95 ? -2.126 30.286 5.496 1.00 9.15 93 ILE A C 1
ATOM 759 O O . ILE A 1 95 ? -2.127 30.924 4.406 1.00 8.95 93 ILE A O 1
ATOM 764 N N . ILE A 1 96 ? -2.888 30.627 6.521 1.00 8.51 94 ILE A N 1
ATOM 765 C CA . ILE A 1 96 ? -3.591 31.872 6.564 1.00 8.65 94 ILE A CA 1
ATOM 766 C C . ILE A 1 96 ? -3.223 32.555 7.869 1.00 8.17 94 ILE A C 1
ATOM 767 O O . ILE A 1 96 ? -3.388 31.975 8.949 1.00 9.40 94 ILE A O 1
ATOM 772 N N . LEU A 1 97 ? -2.708 33.757 7.755 1.00 8.24 95 LEU A N 1
ATOM 773 C CA . LEU A 1 97 ? -2.186 34.500 8.900 1.00 8.12 95 LEU A CA 1
ATOM 774 C C . LEU A 1 97 ? -3.089 35.667 9.169 1.00 8.61 95 LEU A C 1
ATOM 775 O O . LEU A 1 97 ? -2.985 36.707 8.512 1.00 9.33 95 LEU A O 1
ATOM 780 N N . VAL A 1 98 ? -3.982 35.495 10.151 1.00 8.59 96 VAL A N 1
ATOM 781 C CA . VAL A 1 98 ? -4.894 36.566 10.558 1.00 8.25 96 VAL A CA 1
ATOM 782 C C . VAL A 1 98 ? -4.215 37.522 11.524 1.00 7.96 96 VAL A C 1
ATOM 783 O O . VAL A 1 98 ? -3.766 37.112 12.590 1.00 7.48 96 VAL A O 1
ATOM 787 N N . SER A 1 99 ? -4.096 38.776 11.105 1.00 7.55 97 SER A N 1
ATOM 788 C CA . SER A 1 99 ? -3.345 39.808 11.827 1.00 8.21 97 SER A CA 1
ATOM 789 C C . SER A 1 99 ? -1.906 39.416 12.012 1.00 8.04 97 SER A C 1
ATOM 790 O O . SER A 1 99 ? -1.330 39.652 13.087 1.00 9.31 97 SER A O 1
ATOM 793 N N . GLY A 1 100 ? -1.332 38.792 10.976 1.00 7.84 98 GLY A N 1
ATOM 794 C CA . GLY A 1 100 ? 0.044 38.326 11.038 1.00 6.80 98 GLY A CA 1
ATOM 795 C C . GLY A 1 100 ? 1.067 39.457 11.074 1.00 7.65 98 GLY A C 1
ATOM 796 O O . GLY A 1 100 ? 0.866 40.565 10.504 1.00 8.45 98 GLY A O 1
ATOM 797 N N . PHE A 1 101 ? 2.192 39.174 11.700 1.00 7.63 99 PHE A N 1
ATOM 798 C CA . PHE A 1 101 ? 3.263 40.129 11.789 1.00 8.30 99 PHE A CA 1
ATOM 799 C C . PHE A 1 101 ? 4.577 39.333 11.995 1.00 9.13 99 PHE A C 1
ATOM 800 O O . PHE A 1 101 ? 4.537 38.167 12.430 1.00 9.84 99 PHE A O 1
ATOM 808 N N . ALA A 1 102 ? 5.703 39.951 11.643 1.00 9.72 100 ALA A N 1
ATOM 809 C CA . ALA A 1 102 ? 7.041 39.322 11.783 1.00 10.34 100 ALA A CA 1
ATOM 810 C C . ALA A 1 102 ? 8.104 40.304 12.353 1.00 10.91 100 ALA A C 1
ATOM 811 O O . ALA A 1 102 ? 9.316 40.159 12.073 1.00 11.84 100 ALA A O 1
ATOM 813 N N . LYS A 1 103 ? 7.655 41.320 13.098 1.00 10.45 101 LYS A N 1
ATOM 814 C CA . LYS A 1 103 ? 8.540 42.262 13.803 1.00 9.58 101 LYS A CA 1
ATOM 815 C C . LYS A 1 103 ? 7.875 42.759 15.083 1.00 10.22 101 LYS A C 1
ATOM 816 O O . LYS A 1 103 ? 6.673 42.547 15.303 1.00 9.39 101 LYS A O 1
ATOM 822 N N . SER A 1 104 ? 8.665 43.393 15.956 1.00 11.04 102 SER A N 1
ATOM 823 C CA . SER A 1 104 ? 8.184 43.816 17.264 1.00 10.80 102 SER A CA 1
ATOM 824 C C . SER A 1 104 ? 6.928 44.646 17.191 1.00 9.83 102 SER A C 1
ATOM 825 O O . SER A 1 104 ? 6.851 45.600 16.392 1.00 8.97 102 SER A O 1
ATOM 828 N N . LEU A 1 105 ? 5.980 44.344 18.064 1.00 9.64 103 LEU A N 1
ATOM 829 C CA . LEU A 1 105 ? 4.792 45.146 18.255 1.00 9.42 103 LEU A CA 1
ATOM 830 C C . LEU A 1 105 ? 5.044 46.207 19.338 1.00 9.30 103 LEU A C 1
ATOM 831 O O . LEU A 1 105 ? 5.282 45.873 20.507 1.00 8.55 103 LEU A O 1
ATOM 836 N N . PRO A 1 106 ? 5.069 47.479 18.965 1.00 9.70 104 PRO A N 1
ATOM 837 C CA . PRO A 1 106 ? 5.352 48.501 19.974 1.00 10.69 104 PRO A CA 1
ATOM 838 C C . PRO A 1 106 ? 4.485 48.461 21.230 1.00 10.36 104 PRO A C 1
ATOM 839 O O . PRO A 1 106 ? 4.985 48.809 22.303 1.00 11.68 104 PRO A O 1
ATOM 843 N N . THR A 1 107 ? 3.225 48.037 21.129 1.00 10.50 105 THR A N 1
ATOM 844 C CA . THR A 1 107 ? 2.379 48.060 22.318 1.00 12.13 105 THR A CA 1
ATOM 845 C C . THR A 1 107 ? 2.480 46.759 23.120 1.00 11.49 105 THR A C 1
ATOM 846 O O . THR A 1 107 ? 1.901 46.680 24.200 1.00 13.40 105 THR A O 1
ATOM 850 N N . LEU A 1 108 ? 3.181 45.753 22.596 1.00 11.03 106 LEU A N 1
ATOM 851 C CA . LEU A 1 108 ? 3.380 44.442 23.251 1.00 11.16 106 LEU A CA 1
ATOM 852 C C . LEU A 1 108 ? 4.840 43.969 23.088 1.00 10.96 106 LEU A C 1
ATOM 853 O O . LEU A 1 108 ? 5.141 42.913 22.530 1.00 10.70 106 LEU A O 1
ATOM 858 N N . GLN A 1 109 ? 5.767 44.767 23.590 1.00 11.87 107 GLN A N 1
ATOM 859 C CA . GLN A 1 109 ? 7.192 44.463 23.486 1.00 12.89 107 GLN A CA 1
ATOM 860 C C . GLN A 1 109 ? 7.593 43.202 24.303 1.00 13.87 107 GLN A C 1
ATOM 861 O O . GLN A 1 109 ? 8.570 42.497 23.972 1.00 13.31 107 GLN A O 1
ATOM 875 N N . LEU A 1 111 ? 6.461 40.481 23.977 1.00 13.72 109 LEU A N 1
ATOM 876 C CA . LEU A 1 111 ? 6.358 39.377 23.029 1.00 12.61 109 LEU A CA 1
ATOM 877 C C . LEU A 1 111 ? 7.471 39.406 21.980 1.00 12.39 109 LEU A C 1
ATOM 878 O O . LEU A 1 111 ? 7.437 38.634 21.010 1.00 11.53 109 LEU A O 1
ATOM 883 N N . ASP A 1 112 ? 8.467 40.291 22.158 1.00 11.41 110 ASP A N 1
ATOM 884 C CA . ASP A 1 112 ? 9.514 40.463 21.174 1.00 11.55 110 ASP A CA 1
ATOM 885 C C . ASP A 1 112 ? 10.281 39.230 20.806 1.00 11.69 110 ASP A C 1
ATOM 886 O O . ASP A 1 112 ? 10.781 39.150 19.685 1.00 10.96 110 ASP A O 1
ATOM 891 N N . GLU A 1 113 ? 10.346 38.236 21.692 1.00 12.52 111 GLU A N 1
ATOM 892 C CA . GLU A 1 113 ? 11.148 37.087 21.388 1.00 13.82 111 GLU A CA 1
ATOM 893 C C . GLU A 1 113 ? 10.569 36.286 20.225 1.00 13.15 111 GLU A C 1
ATOM 894 O O . GLU A 1 113 ? 11.298 35.581 19.561 1.00 13.01 111 GLU A O 1
ATOM 900 N N . PHE A 1 114 ? 9.266 36.433 19.969 1.00 13.55 112 PHE A N 1
ATOM 901 C CA . PHE A 1 114 ? 8.603 35.678 18.886 1.00 13.60 112 PHE A CA 1
ATOM 902 C C . PHE A 1 114 ? 9.000 36.174 17.485 1.00 14.61 112 PHE A C 1
ATOM 903 O O . PHE A 1 114 ? 8.882 35.432 16.533 1.00 15.82 112 PHE A O 1
ATOM 911 N N . THR A 1 115 ? 9.441 37.432 17.391 1.00 13.52 113 THR A N 1
ATOM 912 C CA . THR A 1 115 ? 9.798 38.069 16.126 1.00 13.25 113 THR A CA 1
ATOM 913 C C . THR A 1 115 ? 11.208 38.611 16.042 1.00 13.81 113 THR A C 1
ATOM 914 O O . THR A 1 115 ? 11.586 39.198 15.030 1.00 14.95 113 THR A O 1
ATOM 918 N N . GLN A 1 116 ? 12.021 38.416 17.049 1.00 14.62 114 GLN A N 1
ATOM 919 C CA . GLN A 1 116 ? 13.351 38.970 16.947 1.00 16.46 114 GLN A CA 1
ATOM 920 C C . GLN A 1 116 ? 14.137 38.078 15.980 1.00 15.67 114 GLN A C 1
ATOM 921 O O . GLN A 1 116 ? 13.976 36.854 15.980 1.00 17.04 114 GLN A O 1
ATOM 927 N N . GLY A 1 117 ? 14.834 38.755 15.099 1.00 13.92 115 GLY A N 1
ATOM 928 C CA . GLY A 1 117 ? 15.648 38.147 14.081 1.00 14.57 115 GLY A CA 1
ATOM 929 C C . GLY A 1 117 ? 14.884 38.078 12.764 1.00 13.96 115 GLY A C 1
ATOM 930 O O . GLY A 1 117 ? 13.671 37.977 12.751 1.00 14.24 115 GLY A O 1
ATOM 931 N N . SER A 1 118 ? 15.601 38.167 11.670 1.00 13.04 116 SER A N 1
ATOM 932 C CA . SER A 1 118 ? 15.009 37.933 10.346 1.00 12.55 116 SER A CA 1
ATOM 933 C C . SER A 1 118 ? 14.481 36.517 10.141 1.00 10.88 116 SER A C 1
ATOM 934 O O . SER A 1 118 ? 14.889 35.568 10.766 1.00 10.25 116 SER A O 1
ATOM 937 N N . PHE A 1 119 ? 13.516 36.412 9.258 1.00 11.48 117 PHE A N 1
ATOM 938 C CA . PHE A 1 119 ? 12.929 35.146 8.858 1.00 12.31 117 PHE A CA 1
ATOM 939 C C . PHE A 1 119 ? 13.517 34.762 7.463 1.00 11.12 117 PHE A C 1
ATOM 940 O O . PHE A 1 119 ? 13.781 35.615 6.620 1.00 9.89 117 PHE A O 1
ATOM 948 N N . ASP A 1 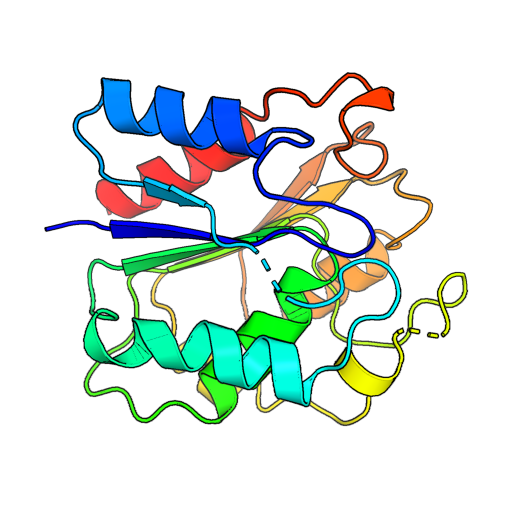120 ? 13.618 33.470 7.196 1.00 11.24 118 ASP A N 1
ATOM 949 C CA . ASP A 1 120 ? 14.015 32.955 5.902 1.00 10.53 118 ASP A CA 1
ATOM 950 C C . ASP A 1 120 ? 12.725 32.867 5.044 1.00 10.44 118 ASP A C 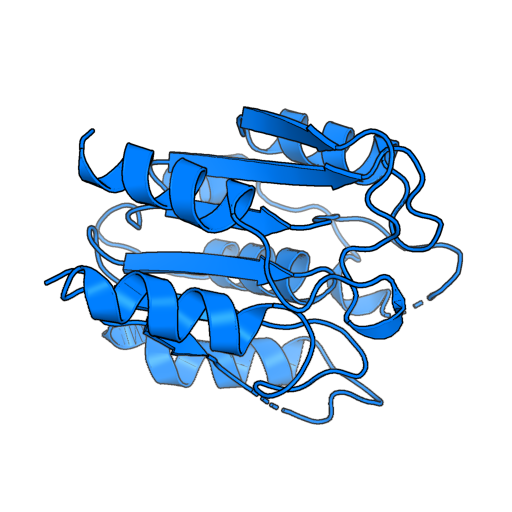1
ATOM 951 O O . ASP A 1 120 ? 11.957 31.919 5.084 1.00 8.05 118 ASP A O 1
ATOM 956 N N . HIS A 1 121 ? 12.510 33.913 4.267 1.00 10.22 119 HIS A N 1
ATOM 957 C CA . HIS A 1 121 ? 11.260 34.045 3.457 1.00 10.38 119 HIS A CA 1
ATOM 958 C C . HIS A 1 121 ? 11.110 32.943 2.412 1.00 10.28 119 HIS A C 1
ATOM 959 O O . HIS A 1 121 ? 10.022 32.473 2.188 1.00 10.39 119 HIS A O 1
ATOM 966 N N . GLN A 1 122 ? 12.220 32.552 1.775 1.00 10.48 120 GLN A N 1
ATOM 967 C CA . GLN A 1 122 ? 12.167 31.551 0.736 1.00 10.73 120 GLN A CA 1
ATOM 968 C C . GLN A 1 122 ? 11.713 30.188 1.296 1.00 10.21 120 GLN A C 1
ATOM 969 O O . GLN A 1 122 ? 10.927 29.490 0.704 1.00 9.42 120 GLN A O 1
ATOM 975 N N . LYS A 1 123 ? 12.186 29.836 2.469 1.00 10.56 121 LYS A N 1
ATOM 976 C CA . LYS A 1 123 ? 11.805 28.601 3.107 1.00 9.91 121 LYS A CA 1
ATOM 977 C C . LYS A 1 123 ? 10.293 28.628 3.419 1.00 10.39 121 LYS A C 1
ATOM 978 O O . LYS A 1 123 ? 9.595 27.644 3.207 1.00 10.66 121 LYS A O 1
ATOM 984 N N . ILE A 1 124 ? 9.796 29.740 3.953 1.00 9.57 122 ILE A N 1
ATOM 985 C CA . ILE A 1 124 ? 8.357 29.871 4.202 1.00 10.37 122 ILE A CA 1
ATOM 986 C C . ILE A 1 124 ? 7.515 29.755 2.930 1.00 9.66 122 ILE A C 1
ATOM 987 O O . ILE A 1 124 ? 6.536 29.025 2.921 1.00 8.72 122 ILE A O 1
ATOM 992 N N . ILE A 1 125 ? 7.918 30.443 1.861 1.00 8.51 123 ILE A N 1
ATOM 993 C CA . ILE A 1 125 ? 7.270 30.329 0.597 1.00 9.96 123 ILE A CA 1
ATOM 994 C C . ILE A 1 125 ? 7.235 28.863 0.105 1.00 10.45 123 ILE A C 1
ATOM 995 O O . ILE A 1 125 ? 6.195 28.362 -0.324 1.00 10.23 123 ILE A O 1
ATOM 1000 N N . GLU A 1 126 ? 8.354 28.156 0.249 1.00 10.50 124 GLU A N 1
ATOM 1001 C CA . GLU A 1 126 ? 8.442 26.787 -0.212 1.00 12.11 124 GLU A CA 1
ATOM 1002 C C . GLU A 1 126 ? 7.745 25.795 0.694 1.00 11.57 124 GLU A C 1
ATOM 1003 O O . GLU A 1 126 ? 7.575 24.696 0.324 1.00 12.02 124 GLU A O 1
ATOM 1013 N N . SER A 1 127 ? 7.353 26.230 1.873 1.00 10.74 125 SER A N 1
ATOM 1014 C CA . SER A 1 127 ? 6.729 25.381 2.874 1.00 10.88 125 SER A CA 1
ATOM 1015 C C . SER A 1 127 ? 5.189 25.328 2.840 1.00 10.74 125 SER A C 1
ATOM 1016 O O . SER A 1 127 ? 4.590 24.460 3.491 1.00 11.42 125 SER A O 1
ATOM 1019 N N . ALA A 1 128 ? 4.578 26.206 2.058 1.00 10.69 126 ALA A N 1
ATOM 1020 C CA . ALA A 1 128 ? 3.121 26.382 2.031 1.00 10.80 126 ALA A CA 1
ATOM 1021 C C . ALA A 1 128 ? 2.660 26.726 0.630 1.00 11.63 126 ALA A C 1
ATOM 1022 O O . ALA A 1 128 ? 2.993 27.781 0.094 1.00 12.79 126 ALA A O 1
ATOM 1024 N N . LYS A 1 129 ? 1.883 25.838 0.023 1.00 11.03 127 LYS A N 1
ATOM 1025 C CA . LYS A 1 129 ? 1.475 26.050 -1.375 1.00 12.42 127 LYS A CA 1
ATOM 1026 C C . LYS A 1 129 ? 0.630 27.303 -1.585 1.00 11.85 127 LYS A C 1
ATOM 1027 O O . LYS A 1 129 ? 0.803 28.050 -2.560 1.00 11.91 127 LYS A O 1
ATOM 1033 N N . HIS A 1 130 ? -0.305 27.518 -0.689 1.00 10.01 128 HIS A N 1
ATOM 1034 C CA . HIS A 1 130 ? -1.185 28.653 -0.725 1.00 10.37 128 HIS A CA 1
ATOM 1035 C C . HIS A 1 130 ? -0.956 29.512 0.508 1.00 9.34 128 HIS A C 1
ATOM 1036 O O . HIS A 1 130 ? -0.885 28.989 1.599 1.00 9.42 128 HIS A O 1
ATOM 1043 N N . ARG A 1 131 ? -0.801 30.812 0.329 1.00 7.50 129 ARG A N 1
ATOM 1044 C CA . ARG A 1 131 ? -0.499 31.720 1.463 1.00 7.29 129 ARG A CA 1
ATOM 1045 C C . ARG A 1 131 ? -1.347 32.991 1.404 1.00 7.01 129 ARG A C 1
ATOM 1046 O O . ARG A 1 131 ? -1.449 33.606 0.347 1.00 7.72 129 ARG A O 1
ATOM 1054 N N . ALA A 1 132 ? -1.898 33.372 2.553 1.00 6.72 130 ALA A N 1
ATOM 1055 C CA . ALA A 1 132 ? -2.690 34.582 2.692 1.00 7.37 130 ALA A CA 1
ATOM 1056 C C . ALA A 1 132 ? -2.519 35.195 4.058 1.00 7.20 130 ALA A C 1
ATOM 1057 O O . ALA A 1 132 ? -2.227 34.486 5.051 1.00 6.33 130 ALA A O 1
ATOM 1059 N N . VAL A 1 133 ? -2.621 36.513 4.057 1.00 7.98 131 VAL A N 1
ATOM 1060 C CA . VAL A 1 133 ? -2.684 37.366 5.257 1.00 8.06 131 VAL A CA 1
ATOM 1061 C C . VAL A 1 133 ? -4.015 38.151 5.247 1.00 8.19 131 VAL A C 1
ATOM 1062 O O . VAL A 1 133 ? -4.411 38.778 4.233 1.00 9.18 131 VAL A O 1
ATOM 1066 N N . ILE A 1 134 ? -4.752 38.071 6.348 1.00 8.21 132 ILE A N 1
ATOM 1067 C CA . ILE A 1 134 ? -6.003 38.822 6.501 1.00 7.80 132 ILE A CA 1
ATOM 1068 C C . ILE A 1 134 ? -5.758 39.826 7.597 1.00 8.08 132 ILE A C 1
ATOM 1069 O O . ILE A 1 134 ? -5.310 39.455 8.691 1.00 8.96 132 ILE A O 1
ATOM 1074 N N . ALA A 1 135 ? -6.014 41.083 7.326 1.00 6.68 133 ALA A N 1
ATOM 1075 C CA . ALA A 1 135 ? -5.641 42.136 8.271 1.00 8.73 133 ALA A CA 1
ATOM 1076 C C . ALA A 1 135 ? -6.619 43.245 8.287 1.00 8.70 133 ALA A C 1
ATOM 1077 O O . ALA A 1 135 ? -7.202 43.603 7.254 1.00 10.87 133 ALA A O 1
ATOM 1079 N N . SER A 1 136 ? -6.758 43.851 9.453 1.00 8.38 134 SER A N 1
ATOM 1080 C CA . SER A 1 136 ? -7.703 44.956 9.665 1.00 9.18 134 SER A CA 1
ATOM 1081 C C . SER A 1 136 ? -7.038 46.299 9.572 1.00 8.97 134 SER A C 1
ATOM 1082 O O . SER A 1 136 ? -6.068 46.557 10.271 1.00 9.39 134 SER A O 1
ATOM 1085 N N . LYS A 1 137 ? -7.594 47.198 8.754 1.00 9.40 135 LYS A N 1
ATOM 1086 C CA . LYS A 1 137 ? -7.022 48.526 8.600 1.00 9.04 135 LYS A CA 1
ATOM 1087 C C . LYS A 1 137 ? -6.949 49.317 9.876 1.00 7.73 135 LYS A C 1
ATOM 1088 O O . LYS A 1 137 ? -6.001 50.098 10.023 1.00 9.92 135 LYS A O 1
ATOM 1094 N N . ASP A 1 138 ? -7.889 49.112 10.795 1.00 9.28 136 ASP A N 1
ATOM 1095 C CA . ASP A 1 138 ? -7.940 49.866 12.039 1.00 10.18 136 ASP A CA 1
ATOM 1096 C C . ASP A 1 138 ? -7.476 49.136 13.286 1.00 10.15 136 ASP A C 1
ATOM 1097 O O . ASP A 1 138 ? -7.718 49.574 14.423 1.00 10.55 136 ASP A O 1
ATOM 1102 N N . ASP A 1 139 ? -6.730 48.061 13.058 1.00 8.39 137 ASP A N 1
ATOM 1103 C CA . ASP A 1 139 ? -6.078 47.308 14.122 1.00 8.62 137 ASP A CA 1
ATOM 1104 C C . ASP A 1 139 ? -5.054 48.185 14.891 1.00 9.65 137 ASP A C 1
ATOM 1105 O O . ASP A 1 139 ? -4.130 48.767 14.315 1.00 10.42 137 ASP A O 1
ATOM 1110 N N . GLN A 1 140 ? -5.289 48.336 16.179 1.00 9.87 138 GLN A N 1
ATOM 1111 C CA . GLN A 1 140 ? -4.414 49.100 17.025 1.00 10.85 138 GLN A CA 1
ATOM 1112 C C . GLN A 1 140 ? -3.401 48.227 17.795 1.00 10.35 138 GLN A C 1
ATOM 1113 O O . GLN A 1 140 ? -2.605 48.763 18.594 1.00 12.20 138 GLN A O 1
ATOM 1119 N N . ILE A 1 141 ? -3.413 46.917 17.580 1.00 9.69 139 ILE A N 1
ATOM 1120 C CA . ILE A 1 141 ? -2.447 46.004 18.235 1.00 10.13 139 ILE A CA 1
ATOM 1121 C C . ILE A 1 141 ? -1.373 45.584 17.251 1.00 9.61 139 ILE A C 1
ATOM 1122 O O . ILE A 1 141 ? -0.177 45.757 17.496 1.00 11.59 139 ILE A O 1
ATOM 1127 N N . VAL A 1 142 ? -1.815 45.032 16.116 1.00 8.55 140 VAL A N 1
ATOM 1128 C CA . VAL A 1 142 ? -0.954 44.749 14.967 1.00 8.83 140 VAL A CA 1
ATOM 1129 C C . VAL A 1 142 ? -1.239 45.767 13.847 1.00 8.65 140 VAL A C 1
ATOM 1130 O O . VAL A 1 142 ? -2.221 45.643 13.129 1.00 9.07 140 VAL A O 1
ATOM 1134 N N . PRO A 1 143 ? -0.406 46.757 13.673 1.00 9.27 141 PRO A N 1
ATOM 1135 C CA . PRO A 1 143 ? -0.680 47.764 12.636 1.00 10.05 141 PRO A CA 1
ATOM 1136 C C . PRO A 1 143 ? -0.794 47.106 11.297 1.00 9.94 141 PRO A C 1
ATOM 1137 O O . PRO A 1 143 ? -0.041 46.162 10.941 1.00 8.53 141 PRO A O 1
ATOM 1141 N N . PHE A 1 144 ? -1.808 47.541 10.557 1.00 9.39 142 PHE A N 1
ATOM 1142 C CA . PHE A 1 144 ? -2.044 47.058 9.208 1.00 9.96 142 PHE A CA 1
ATOM 1143 C C . PHE A 1 144 ? -0.823 46.986 8.322 1.00 9.13 142 PHE A C 1
ATOM 1144 O O . PHE A 1 144 ? -0.626 45.987 7.605 1.00 8.72 142 PHE A O 1
ATOM 1152 N N . SER A 1 145 ? 0.029 48.007 8.402 1.00 9.60 143 SER A N 1
ATOM 1153 C CA . SER A 1 145 ? 1.265 48.051 7.611 1.00 10.71 143 SER A CA 1
ATOM 1154 C C . SER A 1 145 ? 2.196 46.876 7.891 1.00 9.62 143 SER A C 1
ATOM 1155 O O . SER A 1 145 ? 2.911 46.409 7.009 1.00 7.65 143 SER A O 1
ATOM 1158 N N . PHE A 1 146 ? 2.203 46.414 9.131 1.00 9.70 144 PHE A N 1
ATOM 1159 C CA . PHE A 1 146 ? 3.038 45.254 9.498 1.00 9.11 144 PHE A CA 1
ATOM 1160 C C . PHE A 1 146 ? 2.553 43.969 8.802 1.00 8.94 144 PHE A C 1
ATOM 1161 O O . PHE A 1 146 ? 3.360 43.062 8.445 1.00 8.65 144 PHE A O 1
ATOM 1169 N N . SER A 1 147 ? 1.235 43.853 8.624 1.00 8.86 145 SER A N 1
ATOM 1170 C CA . SER A 1 147 ? 0.640 42.678 7.988 1.00 8.54 145 SER A CA 1
ATOM 1171 C C . SER A 1 147 ? 0.843 42.750 6.473 1.00 8.20 145 SER A C 1
ATOM 1172 O O . SER A 1 147 ? 1.142 41.763 5.832 1.00 7.77 145 SER A O 1
ATOM 1175 N N . LYS A 1 148 ? 0.733 43.944 5.908 1.00 8.92 146 LYS A N 1
ATOM 1176 C CA . LYS A 1 148 ? 0.973 44.138 4.496 1.00 8.89 146 LYS A CA 1
ATOM 1177 C C . LYS A 1 148 ? 2.466 43.870 4.159 1.00 9.18 146 LYS A C 1
ATOM 1178 O O . LYS A 1 148 ? 2.765 43.218 3.160 1.00 9.22 146 LYS A O 1
ATOM 1184 N N . ASP A 1 149 ? 3.369 44.328 5.040 1.00 9.11 147 ASP A N 1
ATOM 1185 C CA . ASP A 1 149 ? 4.823 44.121 4.940 1.00 10.36 147 ASP A CA 1
ATOM 1186 C C . ASP A 1 149 ? 5.085 42.636 4.913 1.00 8.79 147 ASP A C 1
ATOM 1187 O O . ASP A 1 149 ? 5.782 42.144 4.031 1.00 8.55 147 ASP A O 1
ATOM 1195 N N . LEU A 1 150 ? 4.491 41.895 5.850 1.00 7.99 148 LEU A N 1
ATOM 1196 C CA . LEU A 1 150 ? 4.692 40.455 5.902 1.00 7.45 148 LEU A CA 1
ATOM 1197 C C . LEU A 1 150 ? 4.160 39.760 4.632 1.00 7.71 148 LEU A C 1
ATOM 1198 O O . LEU A 1 150 ? 4.843 38.866 4.064 1.00 6.61 148 LEU A O 1
ATOM 1203 N N . ALA A 1 151 ? 2.947 40.166 4.175 1.00 7.23 149 ALA A N 1
ATOM 1204 C CA . ALA A 1 151 ? 2.395 39.628 2.951 1.00 6.68 149 ALA A CA 1
ATOM 1205 C C . ALA A 1 151 ? 3.353 39.786 1.764 1.00 6.94 149 ALA A C 1
ATOM 1206 O O . ALA A 1 151 ? 3.537 38.886 0.942 1.00 7.60 149 ALA A O 1
ATOM 1208 N N . GLN A 1 152 ? 3.989 40.918 1.692 1.00 9.10 150 GLN A N 1
ATOM 1209 C CA . GLN A 1 152 ? 5.007 41.110 0.647 1.00 9.91 150 GLN A CA 1
ATOM 1210 C C . GLN A 1 152 ? 6.219 40.214 0.822 1.00 8.72 150 GLN A C 1
ATOM 1211 O O . GLN A 1 152 ? 6.746 39.645 -0.158 1.00 9.33 150 GLN A O 1
ATOM 1217 N N . GLN A 1 153 ? 6.716 40.115 2.035 1.00 8.47 151 GLN A N 1
ATOM 1218 C CA . GLN A 1 153 ? 7.914 39.317 2.321 1.00 9.70 151 GLN A CA 1
ATOM 1219 C C . GLN A 1 153 ? 7.735 37.826 1.972 1.00 10.01 151 GLN A C 1
ATOM 1220 O O . GLN A 1 153 ? 8.684 37.149 1.535 1.00 9.52 151 GLN A O 1
ATOM 1226 N N . ILE A 1 154 ? 6.523 37.315 2.195 1.00 10.14 152 ILE A N 1
ATOM 1227 C CA . ILE A 1 154 ? 6.224 35.908 1.935 1.00 9.64 152 ILE A CA 1
ATOM 1228 C C . ILE A 1 154 ? 5.280 35.674 0.752 1.00 8.93 152 ILE A C 1
ATOM 1229 O O . ILE A 1 154 ? 4.724 34.601 0.650 1.00 9.97 152 ILE A O 1
ATOM 1234 N N . ASP A 1 155 ? 5.181 36.634 -0.170 1.00 8.42 153 ASP A N 1
ATOM 1235 C CA . ASP A 1 155 ? 4.370 36.495 -1.362 1.00 8.93 153 ASP A CA 1
ATOM 1236 C C . ASP A 1 155 ? 3.015 35.837 -1.067 1.00 8.39 153 ASP A C 1
ATOM 1237 O O . ASP A 1 155 ? 2.624 34.831 -1.670 1.00 8.29 153 ASP A O 1
ATOM 1242 N N . ALA A 1 156 ? 2.306 36.455 -0.130 1.00 8.25 154 ALA A N 1
ATOM 1243 C CA . ALA A 1 156 ? 0.965 36.044 0.276 1.00 9.43 154 ALA A CA 1
ATOM 1244 C C . ALA A 1 156 ? -0.090 37.034 -0.232 1.00 9.01 154 ALA A C 1
ATOM 1245 O O . ALA A 1 156 ? 0.146 38.210 -0.254 1.00 10.77 154 ALA A O 1
ATOM 1247 N N . ALA A 1 157 ? -1.266 36.531 -0.588 1.00 9.07 155 ALA A N 1
ATOM 1248 C CA . ALA A 1 157 ? -2.445 37.338 -0.905 1.00 9.28 155 ALA A CA 1
ATOM 1249 C C . ALA A 1 157 ? -2.873 38.063 0.353 1.00 9.52 155 ALA A C 1
ATOM 1250 O O . ALA A 1 157 ? -2.998 37.439 1.416 1.00 10.19 155 ALA A O 1
ATOM 1252 N N . LEU A 1 158 ? -3.063 39.370 0.244 1.00 8.37 156 LEU A N 1
ATOM 1253 C CA . LEU A 1 158 ? -3.480 40.200 1.400 1.00 8.59 156 LEU A CA 1
ATOM 1254 C C . LEU A 1 158 ? -4.945 40.548 1.226 1.00 8.35 156 LEU A C 1
ATOM 1255 O O . LEU A 1 158 ? -5.366 41.067 0.174 1.00 8.79 156 LEU A O 1
ATOM 1260 N N . TYR A 1 159 ? -5.710 40.283 2.255 1.00 8.47 157 TYR A N 1
ATOM 1261 C CA . TYR A 1 159 ? -7.124 40.692 2.364 1.00 8.20 157 TYR A CA 1
ATOM 1262 C C . TYR A 1 159 ? -7.314 41.687 3.506 1.00 7.90 157 TYR A C 1
ATOM 1263 O O . TYR A 1 159 ? -7.070 41.372 4.678 1.00 8.25 157 TYR A O 1
ATOM 1272 N N . GLU A 1 160 ? -7.639 42.925 3.147 1.00 8.19 158 GLU A N 1
ATOM 1273 C CA . GLU A 1 160 ? -7.827 44.020 4.042 1.00 8.07 158 GLU A CA 1
ATOM 1274 C C . GLU A 1 160 ? -9.281 44.056 4.455 1.00 8.67 158 GLU A C 1
ATOM 1275 O O . GLU A 1 160 ? -10.179 43.958 3.594 1.00 9.05 158 GLU A O 1
ATOM 1281 N N . VA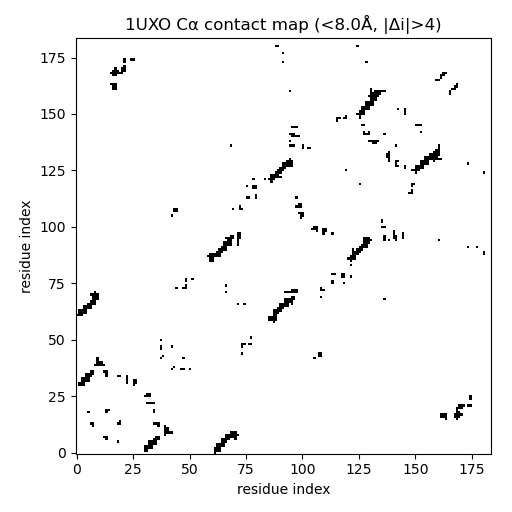L A 1 161 ? -9.528 44.218 5.749 1.00 8.32 159 VAL A N 1
ATOM 1282 C CA . VAL A 1 161 ? -10.879 44.428 6.247 1.00 8.98 159 VAL A CA 1
ATOM 1283 C C . VAL A 1 161 ? -10.818 45.830 6.836 1.00 9.74 159 VAL A C 1
ATOM 1284 O O . VAL A 1 161 ? -10.027 46.099 7.757 1.00 8.93 159 VAL A O 1
ATOM 1288 N N . GLN A 1 162 ? -11.620 46.751 6.294 1.00 10.05 160 GLN A N 1
ATOM 1289 C CA . GLN A 1 162 ? -11.474 48.155 6.664 1.00 10.79 160 GLN A CA 1
ATOM 1290 C C . GLN A 1 162 ? -11.724 48.406 8.143 1.00 11.07 160 GLN A C 1
ATOM 1291 O O . GLN A 1 162 ? -10.998 49.181 8.794 1.00 12.12 160 GLN A O 1
ATOM 1297 N N . HIS A 1 163 ? -12.750 47.778 8.682 1.00 11.36 161 HIS A N 1
ATOM 1298 C CA . HIS A 1 163 ? -13.094 47.922 10.081 1.00 12.73 161 HIS A CA 1
ATOM 1299 C C . HIS A 1 163 ? -13.163 46.542 10.736 1.00 12.21 161 HIS A C 1
ATOM 1300 O O . HIS A 1 163 ? -14.229 45.981 10.930 1.00 13.21 161 HIS A O 1
ATOM 1307 N N . GLY A 1 164 ? -12.009 46.000 11.081 1.00 12.44 162 GLY A N 1
ATOM 1308 C CA . GLY A 1 164 ? -11.948 44.678 11.668 1.00 11.41 162 GLY A CA 1
ATOM 1309 C C . GLY A 1 164 ? -11.462 44.619 13.100 1.00 11.03 162 GLY A C 1
ATOM 1310 O O . GLY A 1 164 ? -11.301 43.537 13.622 1.00 10.21 162 GLY A O 1
ATOM 1311 N N . GLY A 1 165 ? -11.211 45.766 13.737 1.00 10.54 163 GLY A N 1
ATOM 1312 C CA . GLY A 1 165 ? -10.515 45.814 15.015 1.00 10.60 163 GLY A CA 1
ATOM 1313 C C . GLY A 1 165 ? -9.242 44.957 14.957 1.00 9.88 163 GLY A C 1
ATOM 1314 O O . GLY A 1 165 ? -8.414 45.140 14.069 1.00 10.58 163 GLY A O 1
ATOM 1315 N N . HIS A 1 166 ? -9.088 44.040 15.912 1.00 9.31 164 HIS A N 1
ATOM 1316 C CA . HIS A 1 166 ? -8.055 42.968 15.884 1.00 9.05 164 HIS A CA 1
ATOM 1317 C C . HIS A 1 166 ? -8.706 41.533 15.763 1.00 8.99 164 HIS A C 1
ATOM 1318 O O . HIS A 1 166 ? -8.111 40.492 16.161 1.00 8.32 164 HIS A O 1
ATOM 1325 N N . PHE A 1 167 ? -9.933 41.481 15.216 1.00 8.03 165 PHE A N 1
ATOM 1326 C CA . PHE A 1 167 ? -10.716 40.258 15.047 1.00 8.35 165 PHE A CA 1
ATOM 1327 C C . PHE A 1 167 ? -10.932 39.475 16.369 1.00 8.72 165 PHE A C 1
ATOM 1328 O O . PHE A 1 167 ? -10.766 38.244 16.447 1.00 9.31 165 PHE A O 1
ATOM 1336 N N . LEU A 1 168 ? -11.315 40.219 17.397 1.00 9.77 166 LEU A N 1
ATOM 1337 C CA . LEU A 1 168 ? -11.573 39.679 18.732 1.00 9.89 166 LEU A CA 1
ATOM 1338 C C . LEU A 1 168 ? -13.062 39.545 19.070 1.00 10.10 166 LEU A C 1
ATOM 1339 O O . LEU A 1 168 ? -13.910 40.316 18.564 1.00 8.44 166 LEU A O 1
ATOM 1344 N N . GLU A 1 169 ? -13.388 38.609 19.978 1.00 10.52 167 GLU A N 1
ATOM 1345 C CA . GLU A 1 169 ? -14.734 38.356 20.404 1.00 12.05 167 GLU A CA 1
ATOM 1346 C C . GLU A 1 169 ? -15.400 39.601 20.998 1.00 13.60 167 GLU A C 1
ATOM 1347 O O . GLU A 1 169 ? -16.575 39.813 20.753 1.00 13.28 167 GLU A O 1
ATOM 1353 N N . ASP A 1 170 ? -14.647 40.447 21.704 1.00 15.07 168 ASP A N 1
ATOM 1354 C CA . ASP A 1 170 ? -15.239 41.651 22.288 1.00 17.70 168 ASP A CA 1
ATOM 1355 C C . ASP A 1 170 ? -15.484 42.769 21.280 1.00 17.62 168 ASP A C 1
ATOM 1356 O O . ASP A 1 170 ? -16.107 43.762 21.639 1.00 18.43 168 ASP A O 1
ATOM 1361 N N . GLU A 1 171 ? -15.034 42.571 20.031 1.00 15.70 169 GLU A N 1
ATOM 1362 C CA . GLU A 1 171 ? -15.362 43.439 18.897 1.00 15.18 169 GLU A CA 1
ATOM 1363 C C . GLU A 1 171 ? -16.450 42.849 17.997 1.00 14.26 169 GLU A C 1
ATOM 1364 O O . GLU A 1 171 ? -16.786 43.411 16.946 1.00 13.56 169 GLU A O 1
ATOM 1370 N N . GLY A 1 172 ? -16.980 41.703 18.413 1.00 13.73 170 GLY A N 1
ATOM 1371 C CA . GLY A 1 172 ? -18.044 41.021 17.699 1.00 13.30 170 GLY A CA 1
ATOM 1372 C C . GLY A 1 172 ? -17.556 39.844 16.874 1.00 12.79 170 GLY A C 1
ATOM 1373 O O . GLY A 1 172 ? -18.388 39.141 16.290 1.00 13.64 170 GLY A O 1
ATOM 1374 N N . PHE A 1 173 ? -16.241 39.579 16.834 1.00 11.50 171 PHE A N 1
ATOM 1375 C CA . PHE A 1 173 ? -15.705 38.529 15.953 1.00 11.47 171 PHE A CA 1
ATOM 1376 C C . PHE A 1 173 ? -15.685 37.139 16.609 1.00 11.91 171 PHE A C 1
ATOM 1377 O O . PHE A 1 173 ? -14.615 36.556 16.838 1.00 11.46 171 PHE A O 1
ATOM 1385 N N . THR A 1 174 ? -16.890 36.632 16.922 1.00 11.42 172 THR A N 1
ATOM 1386 C CA . THR A 1 174 ? -17.092 35.199 17.193 1.00 12.57 172 THR A CA 1
ATOM 1387 C C . THR A 1 174 ? -17.334 34.352 15.943 1.00 12.52 172 THR A C 1
ATOM 1388 O O . THR A 1 174 ? -17.555 33.136 16.047 1.00 14.47 172 THR A O 1
ATOM 1392 N N . SER A 1 175 ? -17.377 35.016 14.791 1.00 11.33 173 SER A N 1
ATOM 1393 C CA . SER A 1 175 ? -17.279 34.376 13.515 1.00 11.59 173 SER A CA 1
ATOM 1394 C C . SER A 1 175 ? -16.361 35.193 12.604 1.00 11.41 173 SER A C 1
ATOM 1395 O O . SER A 1 175 ? -16.101 36.350 12.852 1.00 12.57 173 SER A O 1
ATOM 1398 N N . LEU A 1 176 ? -15.882 34.568 11.544 1.00 11.51 174 LEU A N 1
ATOM 1399 C CA . LEU A 1 176 ? -15.043 35.251 10.527 1.00 11.86 174 LEU A CA 1
ATOM 1400 C C . LEU A 1 176 ? -15.146 34.532 9.170 1.00 11.09 174 LEU A C 1
ATOM 1401 O O . LEU A 1 176 ? -14.244 33.784 8.769 1.00 9.98 174 LEU A O 1
ATOM 1406 N N . PRO A 1 177 ? -16.250 34.759 8.462 1.00 10.71 175 PRO A N 1
ATOM 1407 C CA . PRO A 1 177 ? -16.456 34.111 7.156 1.00 10.12 175 PRO A CA 1
ATOM 1408 C C . PRO A 1 177 ? -15.333 34.256 6.136 1.00 9.84 175 PRO A C 1
ATOM 1409 O O . PRO A 1 177 ? -15.072 33.309 5.413 1.00 8.30 175 PRO A O 1
ATOM 1413 N N . ILE A 1 178 ? -14.665 35.405 6.092 1.00 10.82 176 ILE A N 1
ATOM 1414 C CA . ILE A 1 178 ? -13.558 35.565 5.123 1.00 10.36 176 ILE A CA 1
ATOM 1415 C C . ILE A 1 178 ? -12.489 34.480 5.280 1.00 9.96 176 ILE A C 1
ATOM 1416 O O . ILE A 1 178 ? -12.005 33.984 4.271 1.00 8.51 176 ILE A O 1
ATOM 1421 N N . VAL A 1 179 ? -12.148 34.081 6.519 1.00 10.32 177 VAL A N 1
ATOM 1422 C CA . VAL A 1 179 ? -11.169 33.041 6.716 1.00 10.80 177 VAL A CA 1
ATOM 1423 C C . VAL A 1 179 ? -11.660 31.713 6.150 1.00 10.39 177 VAL A C 1
ATOM 1424 O O . VAL A 1 179 ? -10.924 30.996 5.469 1.00 10.87 177 VAL A O 1
ATOM 1428 N N . TYR A 1 180 ? -12.917 31.363 6.413 1.00 9.30 178 TYR A N 1
ATOM 1429 C CA . TYR A 1 180 ? -13.471 30.106 5.912 1.00 9.16 178 TYR A CA 1
ATOM 1430 C C . TYR A 1 180 ? -13.478 30.094 4.360 1.00 8.83 178 TYR A C 1
ATOM 1431 O O . TYR A 1 180 ? -13.135 29.088 3.712 1.00 8.91 178 TYR A O 1
ATOM 1440 N N . ASP A 1 181 ? -13.885 31.205 3.765 1.00 9.13 179 ASP A N 1
ATOM 1441 C CA . ASP A 1 181 ? -13.970 31.291 2.305 1.00 10.35 179 ASP A CA 1
ATOM 1442 C C . ASP A 1 181 ? -12.575 31.265 1.608 1.00 10.08 179 ASP A C 1
ATOM 1443 O O . ASP A 1 181 ? -12.393 30.555 0.597 1.00 10.22 179 ASP A O 1
ATOM 1448 N N . VAL A 1 182 ? -11.611 31.974 2.170 1.00 9.99 180 VAL A N 1
ATOM 1449 C CA . VAL A 1 182 ? -10.232 31.954 1.612 1.00 10.42 180 VAL A CA 1
ATOM 1450 C C . VAL A 1 182 ? -9.667 30.541 1.708 1.00 9.71 180 VAL A C 1
ATOM 1451 O O . VAL A 1 182 ? -9.131 29.992 0.739 1.00 9.66 180 VAL A O 1
ATOM 1455 N N . LEU A 1 183 ? -9.858 29.906 2.856 1.00 10.11 181 LEU A N 1
ATOM 1456 C CA . LEU A 1 183 ? -9.424 28.536 3.064 1.00 10.67 181 LEU A CA 1
ATOM 1457 C C . LEU A 1 183 ? -10.047 27.586 2.078 1.00 11.38 181 LEU A C 1
ATOM 1458 O O . LEU A 1 183 ? -9.367 26.760 1.427 1.00 11.87 181 LEU A O 1
ATOM 1463 N N . THR A 1 184 ? -11.360 27.673 1.948 1.00 12.49 182 THR A N 1
ATOM 1464 C CA . THR A 1 184 ? -12.073 26.787 1.063 1.00 12.75 182 THR A CA 1
ATOM 1465 C C . THR A 1 184 ? -11.628 26.932 -0.407 1.00 12.23 182 THR A C 1
ATOM 1466 O O . THR A 1 184 ? -11.642 25.945 -1.157 1.00 12.64 182 THR A O 1
ATOM 1470 N N . SER A 1 185 ? -11.263 28.133 -0.820 1.00 11.90 183 SER A N 1
ATOM 1471 C CA . SER A 1 185 ? -10.795 28.367 -2.193 1.00 13.40 183 SER A CA 1
ATOM 1472 C C . SER A 1 185 ? -9.495 27.576 -2.462 1.00 14.52 183 SER A C 1
ATOM 1473 O O . SER A 1 185 ? -9.242 27.110 -3.587 1.00 14.35 183 SER A O 1
ATOM 1476 N N . TYR A 1 186 ? -8.705 27.381 -1.422 1.00 15.33 184 TYR A N 1
ATOM 1477 C CA . TYR A 1 186 ? -7.513 26.566 -1.543 1.00 16.47 184 TYR A CA 1
ATOM 1478 C C . TYR A 1 186 ? -7.835 25.111 -1.868 1.00 18.59 184 TYR A C 1
ATOM 1479 O O . TYR A 1 186 ? -6.999 24.411 -2.477 1.00 18.59 184 TYR A O 1
ATOM 1488 N N . PHE A 1 187 ? -8.930 24.603 -1.310 1.00 19.89 185 PHE A N 1
ATOM 1489 C CA . PHE A 1 187 ? -9.293 23.204 -1.479 1.00 22.45 185 PHE A CA 1
ATOM 1490 C C . PHE A 1 187 ? -9.736 22.923 -2.925 1.00 27.21 185 PHE A C 1
ATOM 1491 O O . PHE A 1 187 ? -9.513 21.815 -3.436 1.00 27.81 185 PHE A O 1
ATOM 1499 N N . SER A 1 188 ? -10.392 23.899 -3.544 1.00 31.32 186 SER A N 1
ATOM 1500 C CA . SER A 1 188 ? -10.882 23.727 -4.928 1.00 35.18 186 SER A CA 1
ATOM 1501 C C . SER A 1 188 ? -9.719 23.783 -5.881 1.00 37.37 186 SER A C 1
ATOM 1502 O O . SER A 1 188 ? -9.687 23.059 -6.866 1.00 38.41 186 SER A O 1
ATOM 1505 N N . LYS A 1 189 ? -8.763 24.655 -5.582 1.00 39.40 187 LYS A N 1
ATOM 1506 C CA . LYS A 1 189 ? -7.520 24.698 -6.339 1.00 40.52 187 LYS A CA 1
ATOM 1507 C C . LYS A 1 189 ? -6.786 23.369 -6.157 1.00 41.09 187 LYS A C 1
ATOM 1508 O O . LYS A 1 189 ? -5.939 23.002 -6.984 1.00 41.55 187 LYS A O 1
#

CATH classification: 3.40.50.1820

B-factor: mean 16.56, std 10.08, range [6.33, 79.23]

Solvent-accessible surface area: 8721 Å² total

InterPro domains:
  IPR010662 Serine hydrolase RBBP9/YdeN [PF06821] (5-182)
  IPR010662 Serine hydrolase RBBP9/YdeN [PTHR15394] (2-183)
  IPR029058 Alpha/Beta hydrolase fold [G3DSA:3.40.50.1820] (1-190)
  IPR029058 Alpha/Beta hydrolase fold [SSF53474] (4-184)

Nearest PDB structures (foldseek):
  1uxo-assembly1_A  TM=1.005E+00  e=7.412E-40  Bacillus subtilis
  7oex-assembly2_B  TM=8.789E-01  e=1.091E-11  Homo sapiens
  6azc-assembly2_B  TM=6.127E-01  e=1.191E-06  Physcomitrium patens
  5z7w-assembly1_A  TM=5.977E-01  e=2.569E-06  Striga hermonthica
  4etw-assembly2_C  TM=6.479E-01  e=3.809E-04  Shigella flexneri

Secondary structure (DSSP, 8-state):
--EEEEE--TT--TTSTTHHHHHHHHHHTT-EEEEE---TTS--HHHHHHHHHTTGGG--TTEEEEEETTHHHHHHHHHHT---SS-EEEEEEET--SS--TT---GGGT-S---HHHHHHHEEEEEEEEETT-SSS-HHHHHHHHHHTT-EEEEETT-TTS-GGGT-S--HHHHHHHHHHHH-

Sequence (184 aa):
TKQVYIIHGYRASSTNHWFPWLKKRLLADGVQADILNPNPLQPRLEDWLDTLSLYQHTLHENTYLVAHSLGCPAILRFLEHLQLRAALGGIILVSGFAKSLPTLQLDEFTQGSFDHQKIIESAKHRAVIASKDDQIVPFSFSKDLAQQIDAALYEVQHGGHFLEDEGFTSLPIVYDVLTSYFSK